Protein AF-A0A6M8HYD9-F1 (afdb_monomer)

Foldseek 3Di:
DDDDDDDDDDDPPDDDPDDDPDDDDDDDDDDDDDDDDDDDDDDDDPDDPPCPPPPDPDDPVVVVVVVVVVVVVVVVVVVVVVVVQVVVQVVQLVVQQVDADDPVLVVVQVVVPVVCVVVVHFKDFSDKHFLVQFQVSCPCLAVVNPPSLVRHHGHSVNVVVCCVPPPVVVVKDKHKHQPDCPPNDRGMITIMIGRDD

Mean predicted aligned error: 14.85 Å

Sequence (197 aa):
MDDQHNLHEKTDNADANKATTHVMGLIGRLFRDIHQSATPAGVLDPEQDGSSPKVDLGNADTLRQLAAGAAERREKKDEANLERRALNDKRRVKKLLETHLANEMWDELMSHVQPAAERGDIEFQLLQFPSDLCTDGGRKIRISEEGWQDTLRGEAAELAARWKRDLEPKGFGLGAWMVDYSNGMPGDIGLFLTWRG

Organism: NCBI:txid1484109

Solvent-accessible surface area (backbone atoms only — not comparable to full-atom values): 12534 Å² total; per-residue (Å²): 134,86,84,90,83,90,87,79,92,78,84,84,87,82,85,86,88,86,85,88,88,84,91,84,81,89,86,88,89,84,86,82,82,86,91,87,85,90,81,78,94,76,81,93,77,93,80,74,84,83,74,71,78,81,79,81,69,80,50,73,66,56,45,50,53,52,49,51,56,50,48,54,53,47,50,56,49,52,52,55,48,49,54,54,46,55,56,49,42,54,52,51,41,53,48,38,58,74,40,74,76,47,68,68,59,50,53,55,55,56,66,49,48,58,64,35,46,76,73,68,44,56,58,44,81,75,48,76,44,47,23,74,43,24,79,64,53,38,52,40,42,76,72,67,40,86,72,38,71,77,31,44,42,38,30,61,30,50,48,52,53,49,40,56,69,75,32,40,86,74,66,37,46,80,46,60,41,77,76,36,72,62,91,88,40,83,37,28,30,34,34,27,44,29,68,72,128

Radius of gyration: 27.53 Å; Cα contacts (8 Å, |Δi|>4): 156; chains: 1; bounding box: 89×74×63 Å

pLDDT: mean 77.15, std 25.25, range [30.53, 98.25]

Secondary structure (DSSP, 8-state):
-----------------S-----------------------------------------HHHHHHHHHHHHHHHHHHHHHHHHHHHHHHHHHHHHHHH----HHHHHHHHHHHHHHHHTT-SEEEEEEEEGGGSTTTTHHHHTT-TTGGGG--THHHHHHHHHHHHTGGGT-EEEEEE---GGGS--EEEEEEE---

Structure (mmCIF, N/CA/C/O backbone):
data_AF-A0A6M8HYD9-F1
#
_entry.id   AF-A0A6M8HYD9-F1
#
loop_
_atom_site.group_PDB
_atom_site.id
_atom_site.type_symbol
_atom_site.label_atom_id
_atom_site.label_alt_id
_atom_site.label_comp_id
_atom_site.label_asym_id
_atom_site.label_entity_id
_atom_site.label_seq_id
_atom_site.pdbx_PDB_ins_code
_atom_site.Cartn_x
_atom_site.Cartn_y
_atom_site.Cartn_z
_atom_site.occupancy
_atom_site.B_iso_or_equiv
_atom_site.auth_seq_id
_atom_site.auth_comp_id
_atom_site.auth_asym_id
_atom_site.auth_atom_id
_atom_site.pdbx_PDB_model_num
ATOM 1 N N . MET A 1 1 ? -64.476 -30.008 -7.268 1.00 36.44 1 MET A N 1
ATOM 2 C CA . MET A 1 1 ? -63.564 -31.037 -7.788 1.00 36.44 1 MET A CA 1
ATOM 3 C C . MET A 1 1 ? -62.239 -30.333 -8.002 1.0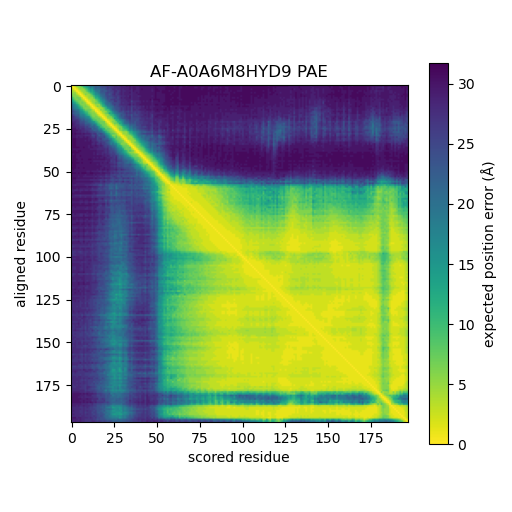0 36.44 1 MET A C 1
ATOM 5 O O . MET A 1 1 ? -62.106 -29.643 -9.004 1.00 36.44 1 MET A O 1
ATOM 9 N N . ASP A 1 2 ? -61.466 -30.264 -6.911 1.00 39.69 2 ASP A N 1
ATOM 10 C CA . ASP A 1 2 ? -60.037 -30.625 -6.781 1.00 39.69 2 ASP A CA 1
ATOM 11 C C . ASP A 1 2 ? -59.124 -30.259 -7.976 1.00 39.69 2 ASP A C 1
ATOM 13 O O . ASP A 1 2 ? -59.449 -30.550 -9.117 1.00 39.69 2 ASP A O 1
ATOM 17 N N . ASP A 1 3 ? -57.994 -29.560 -7.829 1.00 41.12 3 ASP A N 1
ATOM 18 C CA . ASP A 1 3 ? -56.902 -29.807 -6.883 1.00 41.12 3 ASP A CA 1
ATOM 19 C C . ASP A 1 3 ? -56.028 -28.558 -6.622 1.00 41.12 3 ASP A C 1
ATOM 21 O O . ASP A 1 3 ? -55.868 -27.675 -7.468 1.00 41.12 3 ASP A O 1
ATOM 25 N N . GLN A 1 4 ? -55.410 -28.529 -5.439 1.00 42.44 4 GLN A N 1
ATOM 26 C CA . GLN A 1 4 ? -54.287 -27.664 -5.060 1.00 42.44 4 GLN A CA 1
ATOM 27 C C . GLN A 1 4 ? -52.951 -28.230 -5.587 1.00 42.44 4 GLN A C 1
ATOM 29 O O . GLN A 1 4 ? -52.755 -29.434 -5.490 1.00 42.44 4 GLN A O 1
ATOM 34 N N . HIS A 1 5 ? -51.991 -27.388 -6.007 1.00 39.41 5 HIS A N 1
ATOM 35 C CA . HIS A 1 5 ? -50.680 -27.225 -5.334 1.00 39.41 5 HIS A CA 1
ATOM 36 C C . HIS A 1 5 ? -49.676 -26.319 -6.091 1.00 39.41 5 HIS A C 1
ATOM 38 O O . HIS A 1 5 ? -49.407 -26.474 -7.276 1.00 39.41 5 HIS A O 1
ATOM 44 N N . ASN A 1 6 ? -49.111 -25.403 -5.301 1.00 35.97 6 ASN A N 1
ATOM 45 C CA . ASN A 1 6 ? -47.882 -24.595 -5.381 1.00 35.97 6 ASN A CA 1
ATOM 46 C C . ASN A 1 6 ? -46.706 -25.130 -6.240 1.00 35.97 6 ASN A C 1
ATOM 48 O O . ASN A 1 6 ? -46.440 -26.324 -6.161 1.00 35.97 6 ASN A O 1
ATOM 52 N N . LEU A 1 7 ? -45.931 -24.242 -6.901 1.00 34.47 7 LEU A N 1
ATOM 53 C CA . LEU A 1 7 ? -44.444 -24.212 -6.889 1.00 34.47 7 LEU A CA 1
ATOM 54 C C . LEU A 1 7 ? -43.844 -23.059 -7.743 1.00 34.47 7 LEU A C 1
ATOM 56 O O . LEU A 1 7 ? -44.052 -22.987 -8.948 1.00 34.47 7 LEU A O 1
ATOM 60 N N . HIS A 1 8 ? -42.986 -22.269 -7.085 1.00 34.50 8 HIS A N 1
ATOM 61 C CA . HIS A 1 8 ? -41.811 -21.532 -7.589 1.00 34.50 8 HIS A CA 1
ATOM 62 C C . HIS A 1 8 ? -41.962 -20.278 -8.471 1.00 34.50 8 HIS A C 1
ATOM 64 O O . HIS A 1 8 ? -41.889 -20.294 -9.695 1.00 34.50 8 HIS A O 1
ATOM 70 N N . GLU A 1 9 ? -41.974 -19.158 -7.751 1.00 39.53 9 GLU A N 1
ATOM 71 C CA . GLU A 1 9 ? -41.152 -17.963 -7.961 1.00 39.53 9 GLU A CA 1
ATOM 72 C C . GLU A 1 9 ? -39.797 -18.248 -8.654 1.00 39.53 9 GLU A C 1
ATOM 74 O O . GLU A 1 9 ? -38.959 -19.002 -8.152 1.00 39.53 9 GLU A O 1
ATOM 79 N N . LYS A 1 10 ? -39.570 -17.609 -9.806 1.00 36.34 10 LYS A N 1
ATOM 80 C CA . LYS A 1 10 ? -38.234 -17.336 -10.344 1.00 36.34 10 LYS A CA 1
ATOM 81 C C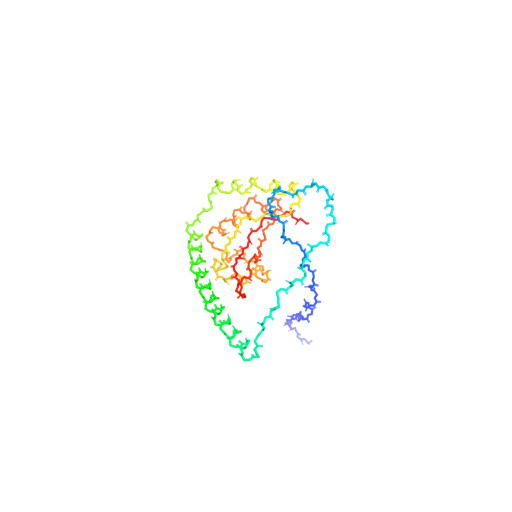 . LYS A 1 10 ? -38.242 -15.964 -11.007 1.00 36.34 10 LYS A C 1
ATOM 83 O O . LYS A 1 10 ? -38.849 -15.750 -12.052 1.00 36.34 10 LYS A O 1
ATOM 88 N N . THR A 1 11 ? -37.603 -15.037 -10.318 1.00 32.03 11 THR A N 1
ATOM 89 C CA . THR A 1 11 ? -37.257 -13.692 -10.748 1.00 32.03 11 THR A CA 1
ATOM 90 C C . THR A 1 11 ? -36.027 -13.769 -11.653 1.00 32.03 11 THR A C 1
ATOM 92 O O . THR A 1 11 ? -34.924 -14.043 -11.187 1.00 32.03 11 THR A O 1
ATOM 95 N N . ASP A 1 12 ? -36.198 -13.523 -12.951 1.00 34.28 12 ASP A N 1
ATOM 96 C CA . ASP A 1 12 ? -35.072 -13.277 -13.857 1.00 34.28 12 ASP A CA 1
ATOM 97 C C . ASP A 1 12 ? -34.695 -11.792 -13.775 1.00 34.28 12 ASP A C 1
ATOM 99 O O . ASP A 1 12 ? -35.268 -10.923 -14.431 1.00 34.28 12 ASP A O 1
ATOM 103 N N . ASN A 1 13 ? -33.735 -11.504 -12.895 1.00 32.09 13 ASN A N 1
ATOM 104 C CA . ASN A 1 13 ? -33.049 -10.223 -12.793 1.00 32.09 13 ASN A CA 1
ATOM 105 C C . ASN A 1 13 ? -31.948 -10.166 -13.861 1.00 32.09 13 ASN A C 1
ATOM 107 O O . ASN A 1 13 ? -30.809 -10.568 -13.623 1.00 32.09 13 ASN A O 1
ATOM 111 N N . ALA A 1 14 ? -32.304 -9.700 -15.051 1.00 34.72 14 ALA A N 1
ATOM 112 C CA . ALA A 1 14 ? -31.379 -9.513 -16.158 1.00 34.72 14 ALA A CA 1
ATOM 113 C C . ALA A 1 14 ? -31.564 -8.121 -16.766 1.00 34.72 14 ALA A C 1
ATOM 115 O O . ALA A 1 14 ? -31.934 -8.035 -17.921 1.00 34.72 14 ALA A O 1
ATOM 116 N N . ASP A 1 15 ? -31.351 -7.045 -15.995 1.00 35.88 15 ASP A N 1
ATOM 117 C CA . ASP A 1 15 ? -31.256 -5.683 -16.561 1.00 35.88 15 ASP A CA 1
ATOM 118 C C . ASP A 1 15 ? -30.690 -4.631 -15.581 1.00 35.88 15 ASP A C 1
ATOM 120 O O . ASP A 1 15 ? -31.246 -3.553 -15.382 1.00 35.88 15 ASP A O 1
ATOM 124 N N . ALA A 1 16 ? -29.543 -4.908 -14.950 1.00 33.50 16 ALA A N 1
ATOM 125 C CA . ALA A 1 16 ? -28.900 -3.934 -14.052 1.00 33.50 16 ALA A CA 1
ATOM 126 C C . ALA A 1 16 ? -27.388 -3.774 -14.264 1.00 33.50 16 ALA A C 1
ATOM 128 O O . ALA A 1 16 ? -26.663 -3.465 -13.325 1.00 33.50 16 ALA A O 1
ATOM 129 N N . ASN A 1 17 ? -26.889 -3.959 -15.491 1.00 34.50 17 ASN A N 1
ATOM 130 C CA . ASN A 1 17 ? -25.467 -3.750 -15.781 1.00 34.50 17 ASN A CA 1
ATOM 131 C C . ASN A 1 17 ? -25.247 -2.810 -16.969 1.00 34.50 17 ASN A C 1
ATOM 133 O O . ASN A 1 17 ? -24.681 -3.174 -17.998 1.00 34.50 17 ASN A O 1
ATOM 137 N N . LYS A 1 18 ? -25.732 -1.571 -16.829 1.00 32.94 18 LYS A N 1
ATOM 138 C CA . LYS A 1 18 ? -25.371 -0.469 -17.724 1.00 32.94 18 LYS A CA 1
ATOM 139 C C . LYS A 1 18 ? -25.603 0.894 -17.073 1.00 32.94 18 LYS A C 1
ATOM 141 O O . LYS A 1 18 ? -26.565 1.569 -17.406 1.00 32.94 18 LYS A O 1
ATOM 146 N N . ALA A 1 19 ? -24.714 1.287 -16.163 1.00 31.83 19 ALA A N 1
ATOM 147 C CA . ALA A 1 19 ? -24.282 2.676 -15.954 1.00 31.83 19 ALA A CA 1
ATOM 148 C C . ALA A 1 19 ? -23.500 2.773 -14.644 1.00 31.83 19 ALA A C 1
ATOM 150 O O . ALA A 1 19 ? -24.103 2.880 -13.588 1.00 31.83 19 ALA A O 1
ATOM 151 N N . THR A 1 20 ? -22.169 2.786 -14.707 1.00 32.03 20 THR A N 1
ATOM 152 C CA . THR A 1 20 ? -21.327 3.628 -13.837 1.00 32.03 20 THR A CA 1
ATOM 153 C C . THR A 1 20 ? -19.964 3.743 -14.518 1.00 32.03 20 THR A C 1
ATOM 155 O O . THR A 1 20 ? -19.044 2.965 -14.298 1.00 32.03 20 THR A O 1
ATOM 158 N N . THR A 1 21 ? -19.860 4.703 -15.434 1.00 31.84 21 THR A N 1
ATOM 159 C CA . THR A 1 21 ? -18.600 5.146 -16.034 1.00 31.84 21 THR A CA 1
ATOM 160 C C . THR A 1 21 ? -18.497 6.641 -15.787 1.00 31.84 21 THR A C 1
ATOM 162 O O . THR A 1 21 ? -19.028 7.408 -16.580 1.00 31.84 21 THR A O 1
ATOM 165 N N . HIS A 1 22 ? -17.868 7.022 -14.673 1.00 32.34 22 HIS A N 1
ATOM 166 C CA . HIS A 1 22 ? -17.108 8.263 -14.434 1.00 32.34 22 HIS A CA 1
ATOM 167 C C . HIS A 1 22 ? -17.121 8.582 -12.940 1.00 32.34 22 HIS A C 1
ATOM 169 O O . HIS A 1 22 ? -18.057 9.221 -12.487 1.00 32.34 22 HIS A O 1
ATOM 175 N N . VAL A 1 23 ? -16.061 8.211 -12.215 1.00 31.81 23 VAL A N 1
ATOM 176 C CA . VAL A 1 23 ? -15.309 9.163 -11.377 1.00 31.81 23 VAL A CA 1
ATOM 177 C C . VAL A 1 23 ? -13.874 8.631 -11.258 1.00 31.81 23 VAL A C 1
ATOM 179 O O . VAL A 1 23 ? -13.563 7.811 -10.405 1.00 31.81 23 VAL A O 1
ATOM 182 N N . MET A 1 24 ? -12.989 9.050 -12.159 1.00 36.53 24 MET A N 1
ATOM 183 C CA . MET A 1 24 ? -11.544 8.866 -12.004 1.00 36.53 24 MET A CA 1
ATOM 184 C C . MET A 1 24 ? -10.926 10.230 -12.292 1.00 36.53 24 MET A C 1
ATOM 186 O O . MET A 1 24 ? -10.841 10.657 -13.441 1.00 36.53 24 MET A O 1
ATOM 190 N N . GLY A 1 25 ? -10.610 10.975 -11.237 1.00 32.97 25 GLY A N 1
ATOM 191 C CA . GLY A 1 25 ? -10.128 12.341 -11.368 1.00 32.97 25 GLY A CA 1
ATOM 192 C C . GLY A 1 25 ? -9.642 12.891 -10.038 1.00 32.97 25 GLY A C 1
ATOM 193 O O . GLY A 1 25 ? -10.451 13.147 -9.156 1.00 32.97 25 GLY A O 1
ATOM 194 N N . LEU A 1 26 ? -8.326 13.110 -9.980 1.00 40.22 26 LEU A N 1
ATOM 195 C CA . LEU A 1 26 ? -7.533 13.702 -8.898 1.00 40.22 26 LEU A CA 1
ATOM 196 C C . LEU A 1 26 ? -7.418 12.864 -7.623 1.00 40.22 26 LEU A C 1
ATOM 198 O O . LEU A 1 26 ? -8.303 12.926 -6.789 1.00 40.22 26 LEU A O 1
ATOM 202 N N . ILE A 1 27 ? -6.257 12.233 -7.427 1.00 41.12 27 ILE A N 1
ATOM 203 C CA . ILE A 1 27 ? -5.394 12.427 -6.248 1.00 41.12 27 ILE A CA 1
ATOM 204 C C . ILE A 1 27 ? -3.976 12.005 -6.650 1.00 41.12 27 ILE A C 1
ATOM 206 O O . ILE A 1 27 ? -3.772 10.971 -7.279 1.00 41.12 27 ILE A O 1
ATOM 210 N N . GLY A 1 28 ? -2.994 12.844 -6.324 1.00 30.53 28 GLY A N 1
ATOM 211 C CA . GLY A 1 28 ? -1.580 12.531 -6.507 1.00 30.53 28 GLY A CA 1
ATOM 212 C C . GLY A 1 28 ? -0.762 13.753 -6.894 1.00 30.53 28 GLY A C 1
ATOM 213 O O . GLY A 1 28 ? -0.338 13.866 -8.043 1.00 30.53 28 GLY A O 1
ATOM 214 N N . ARG A 1 29 ? -0.551 14.682 -5.952 1.00 35.47 29 ARG A N 1
ATOM 215 C CA . ARG A 1 29 ? 0.588 15.616 -5.992 1.00 35.47 29 ARG A CA 1
ATOM 216 C C . ARG A 1 29 ? 0.784 16.343 -4.656 1.00 35.47 29 ARG A C 1
ATOM 218 O O . ARG A 1 29 ? 0.214 17.399 -4.434 1.00 35.47 29 ARG A O 1
ATOM 225 N N . LEU A 1 30 ? 1.657 15.788 -3.823 1.00 36.69 30 LEU A N 1
ATOM 226 C CA . LEU A 1 30 ? 2.377 16.415 -2.705 1.00 36.69 30 LEU A CA 1
ATOM 227 C C . LEU A 1 30 ? 3.685 15.596 -2.620 1.00 36.69 30 LEU A C 1
ATOM 229 O O . LEU A 1 30 ? 3.610 14.377 -2.666 1.00 36.69 30 LEU A O 1
ATOM 233 N N . PHE A 1 31 ? 4.924 16.081 -2.610 1.00 34.50 31 PHE A N 1
ATOM 234 C CA . PHE A 1 31 ? 5.563 17.370 -2.360 1.00 34.50 31 PHE A CA 1
ATOM 235 C C . PHE A 1 31 ? 6.973 17.273 -3.005 1.00 34.50 31 PHE A C 1
ATOM 237 O O . PHE A 1 31 ? 7.548 16.182 -3.044 1.00 34.50 31 PHE A O 1
ATOM 244 N N . ARG A 1 32 ? 7.569 18.374 -3.485 1.00 32.75 32 ARG A N 1
ATOM 245 C CA . ARG A 1 32 ? 9.034 18.478 -3.635 1.00 32.75 32 ARG A CA 1
ATOM 246 C C . ARG A 1 32 ? 9.491 19.911 -3.353 1.00 32.75 32 ARG A C 1
ATOM 248 O O . ARG A 1 32 ? 9.015 20.851 -3.979 1.00 32.75 32 ARG A O 1
ATOM 255 N N . ASP A 1 33 ? 10.378 19.979 -2.375 1.00 32.44 33 ASP A N 1
ATOM 256 C CA . ASP A 1 33 ? 11.220 21.041 -1.822 1.00 32.44 33 ASP A CA 1
ATOM 257 C C . ASP A 1 33 ? 11.478 22.349 -2.604 1.00 32.44 33 ASP A C 1
ATOM 259 O O . ASP A 1 33 ? 11.903 22.354 -3.755 1.00 32.44 33 ASP A O 1
ATOM 263 N N . ILE A 1 34 ? 11.262 23.457 -1.879 1.00 36.34 34 ILE A N 1
ATOM 264 C CA . ILE A 1 34 ? 12.235 24.482 -1.431 1.00 36.34 34 ILE A CA 1
ATOM 265 C C . ILE A 1 34 ? 13.219 25.114 -2.459 1.00 36.34 34 ILE A C 1
ATOM 267 O O . ILE A 1 34 ? 14.130 24.478 -2.973 1.00 36.34 34 ILE A O 1
ATOM 271 N N . HIS A 1 35 ? 13.095 26.452 -2.557 1.00 34.09 35 HIS A N 1
ATOM 272 C CA . HIS A 1 35 ? 14.041 27.513 -2.978 1.00 34.09 35 HIS A CA 1
ATOM 273 C C . HIS A 1 35 ? 14.618 27.561 -4.410 1.00 34.09 35 HIS A C 1
ATOM 275 O O . HIS A 1 35 ? 15.679 27.015 -4.676 1.00 34.09 35 HIS A O 1
ATOM 281 N N . GLN A 1 36 ? 14.018 28.422 -5.249 1.00 31.00 36 GLN A N 1
ATOM 282 C CA . GLN A 1 36 ? 14.634 29.346 -6.238 1.00 31.00 36 GLN A CA 1
ATOM 283 C C . GLN A 1 36 ? 13.489 29.947 -7.074 1.00 31.00 36 GLN A C 1
ATOM 285 O O . GLN A 1 36 ? 12.538 29.245 -7.379 1.00 31.00 36 GLN A O 1
ATOM 290 N N . SER A 1 37 ? 13.417 31.195 -7.520 1.00 32.34 37 SER A N 1
ATOM 291 C CA . SER A 1 37 ? 14.190 32.431 -7.412 1.00 32.34 37 SER A CA 1
ATOM 292 C C . SER A 1 37 ? 13.284 33.496 -8.043 1.00 32.34 37 SER A C 1
ATOM 294 O O . SER A 1 37 ? 12.697 33.229 -9.091 1.00 32.34 37 SER A O 1
ATOM 296 N N . ALA A 1 38 ? 13.180 34.690 -7.470 1.00 35.41 38 ALA A N 1
ATOM 297 C CA . ALA A 1 38 ? 12.552 35.813 -8.158 1.00 35.41 38 ALA A CA 1
ATOM 298 C C . ALA A 1 38 ? 13.464 37.036 -8.052 1.00 35.41 38 ALA A C 1
ATOM 300 O O . ALA A 1 38 ? 13.466 37.740 -7.045 1.00 35.41 38 ALA A O 1
ATOM 301 N N . THR A 1 39 ? 14.222 37.280 -9.118 1.00 35.94 39 THR A N 1
ATOM 302 C CA . THR A 1 39 ? 14.720 38.609 -9.480 1.00 35.94 39 THR A CA 1
ATOM 303 C C . THR A 1 39 ? 14.504 38.831 -10.980 1.00 35.94 39 THR A C 1
ATOM 305 O O . THR A 1 39 ? 14.453 37.862 -11.741 1.00 35.94 39 THR A O 1
ATOM 308 N N . PRO A 1 40 ? 14.277 40.089 -11.397 1.00 44.31 40 PRO A N 1
ATOM 309 C CA . PRO A 1 40 ? 13.587 40.411 -12.637 1.00 44.31 40 PRO A CA 1
ATOM 310 C C . PRO A 1 40 ? 14.529 40.622 -13.828 1.00 44.31 40 PRO A C 1
ATOM 312 O O . PRO A 1 40 ? 15.702 40.939 -13.666 1.00 44.31 40 PRO A O 1
ATOM 315 N N . ALA A 1 41 ? 13.933 40.480 -15.016 1.00 47.81 41 ALA A N 1
ATOM 316 C CA . ALA A 1 41 ? 14.257 41.121 -16.292 1.00 47.81 41 ALA A CA 1
ATOM 317 C C . ALA A 1 41 ? 15.654 41.764 -16.421 1.00 47.81 41 ALA A C 1
ATOM 319 O O . ALA A 1 41 ? 15.859 42.923 -16.062 1.00 47.81 41 ALA A O 1
ATOM 320 N N . GLY A 1 42 ? 16.574 41.028 -17.047 1.00 35.53 42 GLY A N 1
ATOM 321 C CA . GLY A 1 42 ? 17.829 41.541 -17.583 1.00 35.53 42 GLY A CA 1
ATOM 322 C C . GLY A 1 42 ? 17.952 41.190 -19.065 1.00 35.53 42 GLY A C 1
ATOM 323 O O . GLY A 1 42 ? 18.107 40.025 -19.398 1.00 35.53 42 GLY A O 1
ATOM 324 N N . VAL A 1 43 ? 17.821 42.223 -19.902 1.00 40.84 43 VAL A N 1
ATOM 325 C CA . VAL A 1 43 ? 18.542 42.487 -21.163 1.00 40.84 43 VAL A CA 1
ATOM 326 C C . VAL A 1 43 ? 18.616 41.363 -22.214 1.00 40.84 43 VAL A C 1
ATOM 328 O O . VAL A 1 43 ? 19.296 40.356 -22.064 1.00 40.84 43 VAL A O 1
ATOM 331 N N . LEU A 1 44 ? 17.949 41.618 -23.344 1.00 40.31 44 LEU A N 1
ATOM 332 C CA . LEU A 1 44 ? 18.148 40.934 -24.620 1.00 40.31 44 LEU A CA 1
ATOM 333 C C . LEU A 1 44 ? 19.492 41.370 -25.228 1.00 40.31 44 LEU A C 1
ATOM 335 O O . LEU A 1 44 ? 19.574 42.473 -25.764 1.00 40.31 44 LEU A O 1
ATOM 339 N N . ASP A 1 45 ? 20.498 40.498 -25.198 1.00 40.97 45 ASP A N 1
ATOM 340 C CA . ASP A 1 45 ? 21.660 40.572 -26.094 1.00 40.97 45 ASP A CA 1
ATOM 341 C C . ASP A 1 45 ? 21.443 39.596 -27.269 1.00 40.97 45 ASP A C 1
ATOM 343 O O . ASP A 1 45 ? 21.319 38.388 -27.038 1.00 40.97 45 ASP A O 1
ATOM 347 N N . PRO A 1 46 ? 21.367 40.060 -28.533 1.00 49.88 46 PRO A N 1
ATOM 348 C CA . PRO A 1 46 ? 21.181 39.193 -29.685 1.00 49.88 46 PRO A CA 1
ATOM 349 C C . PRO A 1 46 ? 22.523 38.915 -30.371 1.00 49.88 46 PRO A C 1
ATOM 351 O O . PRO A 1 46 ? 22.769 39.411 -31.460 1.00 49.88 46 PRO A O 1
ATOM 354 N N . GLU A 1 47 ? 23.374 38.089 -29.768 1.00 46.72 47 GLU A N 1
ATOM 355 C CA . GLU A 1 47 ? 24.426 37.371 -30.504 1.00 46.72 47 GLU A CA 1
ATOM 356 C C . GLU A 1 47 ? 24.579 35.962 -29.922 1.00 46.72 47 GLU A C 1
ATOM 358 O O . GLU A 1 47 ? 25.455 35.663 -29.116 1.00 46.72 47 GLU A O 1
ATOM 363 N N . GLN A 1 48 ? 23.671 35.074 -30.325 1.00 45.91 48 GLN A N 1
ATOM 364 C CA . GLN A 1 48 ? 23.902 33.634 -30.278 1.00 45.91 48 GLN A CA 1
ATOM 365 C C . GLN A 1 48 ? 24.116 33.194 -31.723 1.00 45.91 48 GLN A C 1
ATOM 367 O O . GLN A 1 48 ? 23.168 33.111 -32.506 1.00 45.91 48 GLN A O 1
ATOM 372 N N . ASP A 1 49 ? 25.386 32.992 -32.067 1.00 43.38 49 ASP A N 1
ATOM 373 C CA . ASP A 1 49 ? 25.842 32.332 -33.285 1.00 43.38 49 ASP A CA 1
ATOM 374 C C . ASP A 1 49 ? 25.020 31.052 -33.516 1.00 43.38 49 ASP A C 1
ATOM 376 O O . ASP A 1 49 ? 25.060 30.091 -32.745 1.00 43.38 49 ASP A O 1
ATOM 380 N N . GLY A 1 50 ? 24.191 31.095 -34.558 1.00 50.22 50 GLY A N 1
ATOM 381 C CA . GLY A 1 50 ? 23.163 30.116 -34.884 1.00 50.22 50 GLY A CA 1
ATOM 382 C C . GLY A 1 50 ? 23.699 28.835 -35.516 1.00 50.22 50 GLY A C 1
ATOM 383 O O . GLY A 1 50 ? 23.106 28.339 -36.475 1.00 50.22 50 GLY A O 1
ATOM 384 N N . SER A 1 51 ? 24.776 28.255 -34.992 1.00 52.47 51 SER A N 1
ATOM 385 C CA . SER A 1 51 ? 25.173 26.900 -35.374 1.00 52.47 51 SER A CA 1
ATOM 386 C C . SER A 1 51 ? 24.423 25.889 -34.509 1.00 52.47 51 SER A C 1
ATOM 388 O O . SER A 1 51 ? 24.954 25.307 -33.563 1.00 52.47 51 SER A O 1
ATOM 390 N N . SER A 1 52 ? 23.143 25.673 -34.832 1.00 55.22 52 SER A N 1
ATOM 391 C CA . SER A 1 52 ? 22.486 24.429 -34.423 1.00 55.22 52 SER A CA 1
ATOM 392 C C . SER A 1 52 ? 23.343 23.275 -34.954 1.00 55.22 52 SER A C 1
ATOM 394 O O . SER A 1 52 ? 23.612 23.257 -36.161 1.00 55.22 52 SER A O 1
ATOM 396 N N . PRO A 1 53 ? 23.805 22.329 -34.115 1.00 57.69 53 PRO A N 1
ATOM 397 C CA . PRO A 1 53 ? 24.623 21.232 -34.603 1.00 57.69 53 PRO A CA 1
ATOM 398 C C . PRO A 1 53 ? 23.827 20.485 -35.675 1.00 57.69 53 PRO A C 1
ATOM 400 O O . PRO A 1 53 ? 22.734 19.981 -35.410 1.00 57.69 53 PRO A O 1
ATOM 403 N N . LYS A 1 54 ? 24.351 20.448 -36.908 1.00 59.38 54 LYS A N 1
ATOM 404 C CA . LYS A 1 54 ? 23.786 19.616 -37.975 1.00 59.38 54 LYS A CA 1
ATOM 405 C C . LYS A 1 54 ? 23.828 18.170 -37.491 1.00 59.38 54 LYS A C 1
ATOM 407 O O . LYS A 1 54 ? 24.901 17.584 -37.390 1.00 59.38 54 LYS A O 1
ATOM 412 N N . VAL A 1 55 ? 22.662 17.614 -37.172 1.00 73.31 55 VAL A N 1
ATOM 413 C CA . VAL A 1 55 ? 22.526 16.197 -36.836 1.00 73.31 55 VAL A CA 1
ATOM 414 C C . VAL A 1 55 ? 22.732 15.408 -38.124 1.00 73.31 55 VAL A C 1
ATOM 416 O O . VAL A 1 55 ? 21.876 15.422 -39.008 1.00 73.31 55 VAL A O 1
ATOM 419 N N . ASP A 1 56 ? 23.883 14.757 -38.248 1.00 76.62 56 ASP A N 1
ATOM 420 C CA . ASP A 1 56 ? 24.118 13.783 -39.307 1.00 76.62 56 ASP A CA 1
ATOM 421 C C . ASP A 1 56 ? 23.410 12.472 -38.940 1.00 76.62 56 ASP A C 1
ATOM 423 O O . ASP A 1 56 ? 23.769 11.792 -37.979 1.00 76.62 56 ASP A O 1
ATOM 427 N N . LEU A 1 57 ? 22.345 12.163 -39.679 1.00 72.75 57 LEU A N 1
ATOM 428 C CA . LEU A 1 57 ? 21.483 11.002 -39.457 1.00 72.75 57 LEU A CA 1
ATOM 429 C C . LEU A 1 57 ? 22.024 9.722 -40.120 1.00 72.75 57 LEU A C 1
ATOM 431 O O . LEU A 1 57 ? 21.467 8.646 -39.898 1.00 72.75 57 LEU A O 1
ATOM 435 N N . GLY A 1 58 ? 23.079 9.808 -40.938 1.00 83.56 58 GLY A N 1
ATOM 436 C CA . GLY A 1 58 ? 23.499 8.699 -41.794 1.00 83.56 58 GLY A CA 1
ATOM 437 C C . GLY A 1 58 ? 22.406 8.295 -42.797 1.00 83.56 58 GLY A C 1
ATOM 438 O O . GLY A 1 58 ? 21.634 9.132 -43.267 1.00 83.56 58 GLY A O 1
ATOM 439 N N . ASN A 1 59 ? 22.330 7.005 -43.146 1.00 90.50 59 ASN A N 1
ATOM 440 C CA . ASN A 1 59 ? 21.283 6.468 -44.025 1.00 90.50 59 ASN A CA 1
ATOM 441 C C . ASN A 1 59 ? 20.243 5.633 -43.250 1.00 90.50 59 ASN A C 1
ATOM 443 O O . ASN A 1 59 ? 20.405 5.326 -42.068 1.00 90.50 59 ASN A O 1
ATOM 447 N N . ALA A 1 60 ? 19.160 5.243 -43.928 1.00 90.06 60 ALA A N 1
ATOM 448 C CA . ALA A 1 60 ? 18.080 4.472 -43.310 1.00 90.06 60 ALA A CA 1
ATOM 449 C C . ALA A 1 60 ? 18.553 3.134 -42.712 1.00 90.06 60 ALA A C 1
ATOM 451 O O . ALA A 1 60 ? 18.032 2.719 -41.680 1.00 90.06 60 ALA A O 1
ATOM 452 N N . ASP A 1 61 ? 19.545 2.473 -43.312 1.00 91.00 61 ASP A N 1
ATOM 453 C CA . ASP A 1 61 ? 20.097 1.224 -42.781 1.00 91.00 61 ASP A CA 1
ATOM 454 C C . ASP A 1 61 ? 20.915 1.462 -41.510 1.00 91.00 61 ASP A C 1
ATOM 456 O O . ASP A 1 61 ? 20.774 0.710 -40.546 1.00 91.00 61 ASP A O 1
ATOM 460 N N . THR A 1 62 ? 21.681 2.555 -41.449 1.00 90.06 62 THR A N 1
ATOM 461 C CA . THR A 1 62 ? 22.364 3.003 -40.229 1.00 90.06 62 THR A CA 1
ATOM 462 C C . THR A 1 62 ? 21.361 3.249 -39.103 1.00 90.06 62 THR A C 1
ATOM 464 O O . THR A 1 62 ? 21.535 2.738 -37.997 1.00 90.06 62 THR A O 1
ATOM 467 N N . LEU A 1 63 ? 20.265 3.962 -39.378 1.00 92.06 63 LEU A N 1
ATOM 468 C CA . LEU A 1 63 ? 19.222 4.213 -38.381 1.00 92.06 63 LEU A CA 1
ATOM 469 C C . LEU A 1 63 ? 18.499 2.927 -37.946 1.00 92.06 63 LEU A C 1
ATOM 471 O O . LEU A 1 63 ? 18.226 2.765 -36.758 1.00 92.06 63 LEU A O 1
ATOM 475 N N . ARG A 1 64 ? 18.232 1.983 -38.863 1.00 93.06 64 ARG A N 1
ATOM 476 C CA . ARG A 1 64 ? 17.650 0.667 -38.525 1.00 93.06 64 ARG A CA 1
ATOM 477 C C . ARG A 1 64 ? 18.571 -0.145 -37.619 1.00 93.06 64 ARG A C 1
ATOM 479 O O . ARG A 1 64 ? 18.096 -0.715 -36.642 1.00 93.06 64 ARG A O 1
ATOM 486 N N . GLN A 1 65 ? 19.872 -0.172 -37.904 1.00 91.19 65 GLN A N 1
ATOM 487 C CA . GLN A 1 65 ? 20.859 -0.865 -37.072 1.00 91.19 65 GLN A CA 1
ATOM 488 C C . GLN A 1 65 ? 20.969 -0.230 -35.679 1.00 91.19 65 GLN A C 1
ATOM 490 O O . GLN A 1 65 ? 20.991 -0.941 -34.673 1.00 91.19 65 GLN A O 1
ATOM 495 N N . LEU A 1 66 ? 20.965 1.106 -35.599 1.00 90.75 66 LEU A N 1
ATOM 496 C CA . LEU A 1 66 ? 20.945 1.830 -34.326 1.00 90.75 66 LEU A CA 1
ATOM 497 C C . LEU A 1 66 ? 19.673 1.537 -33.521 1.00 90.75 66 LEU A C 1
ATOM 499 O O . LEU A 1 66 ? 19.762 1.288 -32.316 1.00 90.75 66 LEU A O 1
ATOM 503 N N . ALA A 1 67 ? 18.510 1.533 -34.177 1.00 91.75 67 ALA A N 1
ATOM 504 C CA . ALA A 1 67 ? 17.227 1.222 -33.557 1.00 91.75 67 ALA A CA 1
ATOM 505 C C . ALA A 1 67 ? 17.165 -0.230 -33.060 1.00 91.75 67 ALA A C 1
ATOM 507 O O . ALA A 1 67 ? 16.750 -0.451 -31.926 1.00 91.75 67 ALA A O 1
ATOM 508 N N . ALA A 1 68 ? 17.637 -1.199 -33.851 1.00 91.44 68 ALA A N 1
ATOM 509 C CA . ALA A 1 68 ? 17.723 -2.602 -33.445 1.00 91.44 68 ALA A CA 1
ATOM 510 C C . ALA A 1 68 ? 18.630 -2.773 -32.217 1.00 91.44 68 ALA A C 1
ATOM 512 O O . ALA A 1 68 ? 18.206 -3.321 -31.203 1.00 91.44 68 ALA A O 1
ATOM 513 N N . GLY A 1 69 ? 19.831 -2.184 -32.238 1.00 92.00 69 GLY A N 1
ATOM 514 C CA . GLY A 1 69 ? 20.725 -2.216 -31.080 1.00 92.00 69 GLY A CA 1
ATOM 515 C C . GLY A 1 69 ? 20.142 -1.507 -29.849 1.00 92.00 69 GLY A C 1
ATOM 516 O O . GLY A 1 69 ? 20.389 -1.924 -28.717 1.00 92.00 69 GLY A O 1
ATOM 517 N N . ALA A 1 70 ? 19.368 -0.433 -30.032 1.00 91.31 70 ALA A N 1
ATOM 518 C CA . ALA A 1 70 ? 18.668 0.238 -28.936 1.00 91.31 70 ALA A CA 1
ATOM 519 C C . ALA A 1 70 ? 17.522 -0.612 -28.370 1.00 91.31 70 ALA A C 1
ATOM 521 O O . ALA A 1 70 ? 17.362 -0.653 -27.150 1.00 91.31 70 ALA A O 1
ATOM 522 N N . ALA A 1 71 ? 16.770 -1.305 -29.229 1.00 90.62 71 ALA A N 1
ATOM 523 C CA . ALA A 1 71 ? 15.710 -2.222 -28.832 1.00 90.62 71 ALA A CA 1
ATOM 524 C C . ALA A 1 71 ? 16.268 -3.394 -28.011 1.00 90.62 71 ALA A C 1
ATOM 526 O O . ALA A 1 71 ? 15.793 -3.620 -26.904 1.00 90.62 71 ALA A O 1
ATOM 527 N N . GLU A 1 72 ? 17.345 -4.041 -28.466 1.00 91.62 72 GLU A N 1
ATOM 528 C CA . GLU A 1 72 ? 18.004 -5.127 -27.723 1.00 91.62 72 GLU A CA 1
ATOM 529 C C . GLU A 1 72 ? 18.538 -4.671 -26.356 1.00 91.62 72 GLU A C 1
ATOM 531 O O . GLU A 1 72 ? 18.402 -5.367 -25.349 1.00 91.62 72 GLU A O 1
ATOM 536 N N . ARG A 1 73 ? 19.156 -3.481 -26.284 1.00 91.38 73 ARG A N 1
ATOM 537 C CA . ARG A 1 73 ? 19.620 -2.915 -25.003 1.00 91.38 73 ARG A CA 1
ATOM 538 C C . ARG A 1 73 ? 18.460 -2.611 -24.066 1.00 91.38 73 ARG A C 1
ATOM 540 O O . ARG A 1 73 ? 18.601 -2.782 -22.856 1.00 91.38 73 ARG A O 1
ATOM 547 N N . ARG A 1 74 ? 17.344 -2.125 -24.612 1.00 87.50 74 ARG A N 1
ATOM 548 C CA . ARG A 1 74 ? 16.133 -1.851 -23.844 1.00 87.50 74 ARG A CA 1
ATOM 549 C C . ARG A 1 74 ? 15.533 -3.146 -23.309 1.00 87.50 74 ARG A C 1
ATOM 551 O O . ARG A 1 74 ? 15.295 -3.208 -22.115 1.00 87.50 74 ARG A O 1
ATOM 558 N N . GLU A 1 75 ? 15.393 -4.172 -24.138 1.00 87.69 75 GLU A N 1
ATOM 559 C CA . GLU A 1 75 ? 14.873 -5.483 -23.737 1.00 87.69 75 GLU A CA 1
ATOM 560 C C . GLU A 1 75 ? 15.709 -6.105 -22.613 1.00 87.69 75 GLU A C 1
ATOM 562 O O . GLU A 1 75 ? 15.173 -6.422 -21.554 1.00 87.69 75 GLU A O 1
ATOM 567 N N . LYS A 1 76 ? 17.039 -6.148 -22.766 1.00 89.38 76 LYS A N 1
ATOM 568 C CA . LYS A 1 76 ? 17.947 -6.635 -21.711 1.00 89.38 76 LYS A CA 1
ATOM 569 C C . LYS A 1 76 ? 17.827 -5.833 -20.415 1.00 89.38 76 LYS A C 1
ATOM 571 O O . LYS A 1 76 ? 17.901 -6.385 -19.320 1.00 89.38 76 LYS A O 1
ATOM 576 N N . LYS A 1 77 ? 17.669 -4.511 -20.523 1.00 88.38 77 LYS A N 1
ATOM 577 C CA . LYS A 1 77 ? 17.475 -3.637 -19.361 1.00 88.38 77 LYS A CA 1
ATOM 578 C C . LYS A 1 77 ? 16.115 -3.878 -18.704 1.00 88.38 77 LYS A C 1
ATOM 580 O O . LYS A 1 77 ? 16.035 -3.848 -17.478 1.00 88.38 77 LYS A O 1
ATOM 585 N N . ASP A 1 78 ? 15.070 -4.094 -19.491 1.00 86.81 78 ASP A N 1
ATOM 586 C CA . ASP A 1 78 ? 13.711 -4.337 -19.014 1.00 86.81 78 ASP A CA 1
ATOM 587 C C . ASP A 1 78 ? 13.624 -5.698 -18.305 1.00 86.81 78 ASP A C 1
ATOM 589 O O . ASP A 1 78 ? 13.091 -5.763 -17.197 1.00 86.81 78 ASP A O 1
ATOM 593 N N . GLU A 1 79 ? 14.259 -6.739 -18.850 1.00 87.12 79 GLU A N 1
ATOM 594 C CA . GLU A 1 79 ? 14.395 -8.057 -18.214 1.00 87.12 79 GLU A CA 1
ATOM 595 C C . GLU A 1 79 ? 15.160 -7.974 -16.882 1.00 87.12 79 GLU A C 1
ATOM 597 O O . GLU A 1 79 ? 14.651 -8.394 -15.840 1.00 87.12 79 GLU A O 1
ATOM 602 N N . ALA A 1 80 ? 16.332 -7.328 -16.871 1.00 88.81 80 ALA A N 1
ATOM 603 C CA . ALA A 1 80 ? 17.112 -7.138 -15.646 1.00 88.81 80 ALA A CA 1
ATOM 604 C C . ALA A 1 80 ? 16.355 -6.311 -14.585 1.00 88.81 80 ALA A C 1
ATOM 606 O O . ALA A 1 80 ? 16.476 -6.546 -13.378 1.00 88.81 80 ALA A O 1
ATOM 607 N N . ASN A 1 81 ? 15.559 -5.327 -15.012 1.00 86.31 81 ASN A N 1
ATOM 608 C CA . ASN A 1 81 ? 14.715 -4.550 -14.108 1.00 86.31 81 ASN A CA 1
ATOM 609 C C . ASN A 1 81 ? 13.574 -5.387 -13.527 1.00 86.31 81 ASN A C 1
ATOM 611 O O . ASN A 1 81 ? 13.299 -5.256 -12.332 1.00 86.31 81 ASN A O 1
ATOM 615 N N . LEU A 1 82 ? 12.939 -6.233 -14.341 1.00 85.81 82 LEU A N 1
ATOM 616 C CA . LEU A 1 82 ? 11.872 -7.129 -13.908 1.00 85.81 82 LEU A CA 1
ATOM 617 C C . LEU A 1 82 ? 12.382 -8.124 -12.862 1.00 85.81 82 LEU A C 1
ATOM 619 O O . LEU A 1 82 ? 11.785 -8.244 -11.794 1.00 85.81 82 LEU A O 1
ATOM 623 N N . GLU A 1 83 ? 13.520 -8.770 -13.119 1.00 88.56 83 GLU A N 1
ATOM 624 C CA . GLU A 1 83 ? 14.130 -9.711 -12.175 1.00 88.56 83 GLU A CA 1
ATOM 625 C C . GLU A 1 83 ? 14.484 -9.025 -10.848 1.00 88.56 83 GLU A C 1
ATOM 627 O O . GLU A 1 83 ? 14.132 -9.499 -9.760 1.00 88.56 83 GLU A O 1
ATOM 632 N N . ARG A 1 84 ? 15.119 -7.848 -10.924 1.00 88.94 84 ARG A N 1
ATOM 633 C CA . ARG A 1 84 ? 15.469 -7.057 -9.739 1.00 88.94 84 ARG A CA 1
ATOM 634 C C . ARG A 1 84 ? 14.235 -6.654 -8.934 1.00 88.94 84 ARG A C 1
ATOM 636 O O . ARG A 1 84 ? 14.291 -6.681 -7.700 1.00 88.94 84 ARG A O 1
ATOM 643 N N . ARG A 1 85 ? 13.141 -6.274 -9.603 1.00 85.94 85 ARG A N 1
ATOM 644 C CA . ARG A 1 85 ? 11.878 -5.913 -8.945 1.00 85.94 85 ARG A CA 1
ATOM 645 C C . ARG A 1 85 ? 11.248 -7.132 -8.283 1.00 85.94 85 ARG A C 1
ATOM 647 O O . ARG A 1 85 ? 10.999 -7.072 -7.087 1.00 85.94 85 ARG A O 1
ATOM 654 N N . ALA A 1 86 ? 11.143 -8.259 -8.985 1.00 88.12 86 ALA A N 1
ATOM 655 C CA . ALA A 1 86 ? 10.608 -9.500 -8.426 1.00 88.12 86 ALA A CA 1
ATOM 656 C C . ALA A 1 86 ? 11.369 -9.950 -7.165 1.00 88.12 86 ALA A C 1
ATOM 658 O O . ALA A 1 86 ? 10.769 -10.363 -6.172 1.00 88.12 86 ALA A O 1
ATOM 659 N N . LEU A 1 87 ? 12.701 -9.830 -7.157 1.00 92.06 87 LEU A N 1
ATOM 660 C CA . LEU A 1 87 ? 13.504 -10.131 -5.969 1.00 92.06 87 LEU A CA 1
ATOM 661 C C . LEU A 1 87 ? 13.285 -9.117 -4.833 1.00 92.06 87 LEU A C 1
ATOM 663 O O . LEU A 1 87 ? 13.335 -9.475 -3.654 1.00 92.06 87 LEU A O 1
ATOM 667 N N . ASN A 1 88 ? 13.089 -7.837 -5.153 1.00 92.12 88 ASN A N 1
ATOM 668 C CA . ASN A 1 88 ? 12.757 -6.822 -4.156 1.00 92.12 88 ASN A CA 1
ATOM 669 C C . ASN A 1 88 ? 11.374 -7.071 -3.539 1.00 92.12 88 ASN A C 1
ATOM 671 O O . ASN A 1 88 ? 11.265 -7.091 -2.314 1.00 92.12 88 ASN A O 1
ATOM 675 N N . ASP A 1 89 ? 10.370 -7.358 -4.361 1.00 91.44 89 ASP A N 1
ATOM 676 C CA . ASP A 1 89 ? 9.000 -7.594 -3.916 1.00 91.44 89 ASP A CA 1
ATOM 677 C C . ASP A 1 89 ? 8.915 -8.849 -3.047 1.00 91.44 89 ASP A C 1
ATOM 679 O O . ASP A 1 89 ? 8.384 -8.780 -1.942 1.00 91.44 89 ASP A O 1
ATOM 683 N N . LYS A 1 90 ? 9.575 -9.951 -3.433 1.00 93.38 90 LYS A N 1
ATOM 684 C CA . LYS A 1 90 ? 9.687 -11.150 -2.579 1.00 93.38 90 LYS A CA 1
ATOM 685 C C . LYS A 1 90 ? 10.273 -10.840 -1.200 1.00 93.38 90 LYS A C 1
ATOM 687 O O . LYS A 1 90 ? 9.781 -11.345 -0.191 1.00 93.38 90 LYS A O 1
ATOM 692 N N . ARG A 1 91 ? 11.315 -10.002 -1.133 1.00 95.44 91 ARG A N 1
ATOM 693 C CA . ARG A 1 91 ? 11.919 -9.584 0.146 1.00 95.44 91 ARG A CA 1
ATOM 694 C C . ARG A 1 91 ? 10.967 -8.722 0.972 1.00 95.44 91 ARG A C 1
ATOM 696 O O . ARG A 1 91 ? 10.876 -8.927 2.179 1.00 95.44 91 ARG A O 1
ATOM 703 N N . ARG A 1 92 ? 10.261 -7.784 0.335 1.00 94.94 92 ARG A N 1
ATOM 704 C CA . ARG A 1 92 ? 9.264 -6.924 0.990 1.00 94.94 92 ARG A CA 1
ATOM 705 C C . ARG A 1 92 ? 8.097 -7.743 1.532 1.00 94.94 92 ARG A C 1
ATOM 707 O O . ARG A 1 92 ? 7.778 -7.597 2.703 1.00 94.94 92 ARG A O 1
ATOM 714 N N . VAL A 1 93 ? 7.530 -8.647 0.729 1.00 96.38 93 VAL A N 1
ATOM 715 C CA . VAL A 1 93 ? 6.452 -9.555 1.153 1.00 96.38 93 VAL A CA 1
ATOM 716 C C . VAL A 1 93 ? 6.895 -10.38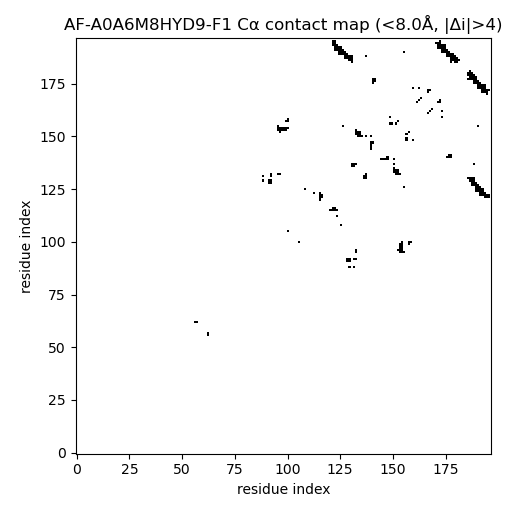3 2.352 1.00 96.38 93 VAL A C 1
ATOM 718 O O . VAL A 1 93 ? 6.202 -10.390 3.361 1.00 96.38 93 VAL A O 1
ATOM 721 N N . LYS A 1 94 ? 8.075 -11.018 2.289 1.00 97.56 94 LYS A N 1
ATOM 722 C CA . LYS A 1 94 ? 8.605 -11.788 3.423 1.00 97.56 94 LYS A CA 1
ATOM 723 C C . LYS A 1 94 ? 8.681 -10.938 4.694 1.00 97.56 94 LYS A C 1
ATOM 725 O O . LYS A 1 94 ? 8.181 -11.356 5.730 1.00 97.56 94 LYS A O 1
ATOM 730 N N . LYS A 1 95 ? 9.253 -9.734 4.600 1.00 96.81 95 LYS A N 1
ATOM 731 C CA . LYS A 1 95 ? 9.364 -8.821 5.742 1.00 96.81 95 LYS A CA 1
ATOM 732 C C . LYS A 1 95 ? 7.991 -8.462 6.321 1.00 96.81 95 LYS A C 1
ATOM 734 O O . LYS A 1 95 ? 7.831 -8.512 7.531 1.00 96.81 95 LYS A O 1
ATOM 739 N N . LEU A 1 96 ? 7.015 -8.127 5.480 1.00 96.62 96 LEU A N 1
ATOM 740 C CA . LEU A 1 96 ? 5.665 -7.733 5.910 1.00 96.62 96 LEU A CA 1
ATOM 741 C C . LEU A 1 96 ? 4.864 -8.895 6.516 1.00 96.62 96 LEU A C 1
ATOM 743 O O . LEU A 1 96 ? 3.976 -8.664 7.327 1.00 96.62 96 LEU A O 1
ATOM 747 N N . LEU A 1 97 ? 5.170 -10.140 6.140 1.00 97.44 97 LEU A N 1
ATOM 748 C CA . LEU A 1 97 ? 4.598 -11.332 6.775 1.00 97.44 97 LEU A CA 1
ATOM 749 C C . LEU A 1 97 ? 5.189 -11.601 8.167 1.00 97.44 97 LEU A C 1
ATOM 751 O O . LEU A 1 97 ? 4.509 -12.181 9.005 1.00 97.44 97 LEU A O 1
ATOM 755 N N . GLU A 1 98 ? 6.445 -11.215 8.393 1.00 95.50 98 GLU A N 1
ATOM 756 C CA . GLU A 1 98 ? 7.166 -11.399 9.663 1.00 95.50 98 GLU A CA 1
ATOM 757 C C . GLU A 1 98 ? 7.021 -10.195 10.612 1.00 95.50 98 GLU A C 1
ATOM 759 O O . GLU A 1 98 ? 7.311 -10.307 11.802 1.00 95.50 98 GLU A O 1
ATOM 764 N N . THR A 1 99 ? 6.608 -9.037 10.092 1.00 92.12 99 THR A N 1
ATOM 765 C CA . THR A 1 99 ? 6.445 -7.796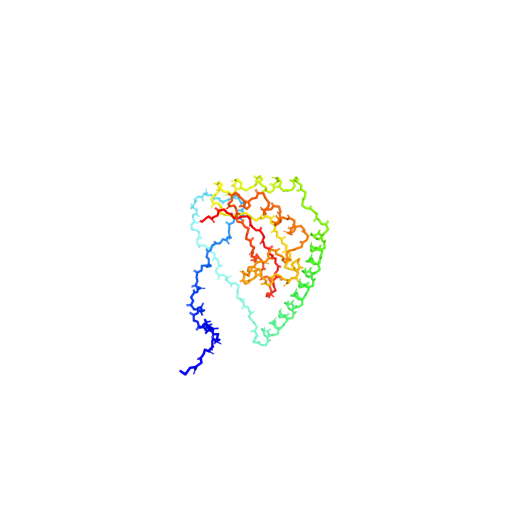 10.859 1.00 92.12 99 THR A CA 1
ATOM 766 C C . THR A 1 99 ? 5.044 -7.730 11.451 1.00 92.12 99 THR A C 1
ATOM 768 O O . THR A 1 99 ? 4.060 -7.944 10.748 1.00 92.12 99 THR A O 1
ATOM 771 N N . HIS A 1 100 ? 4.972 -7.385 12.735 1.00 93.00 100 HIS A N 1
ATOM 772 C CA . HIS A 1 100 ? 3.724 -7.108 13.438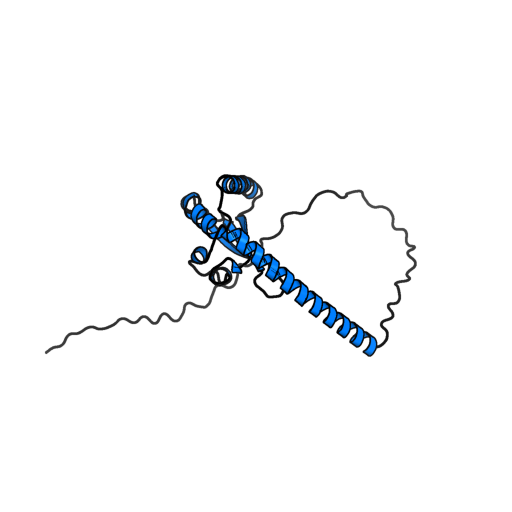 1.00 93.00 100 HIS A CA 1
ATOM 773 C C . HIS A 1 100 ? 3.550 -5.603 13.643 1.00 93.00 100 HIS A C 1
ATOM 775 O O . HIS A 1 100 ? 4.523 -4.881 13.885 1.00 93.00 100 HIS A O 1
ATOM 781 N N . LEU A 1 101 ? 2.307 -5.135 13.587 1.00 92.19 101 LEU A N 1
ATOM 782 C CA . LEU A 1 101 ? 1.950 -3.737 13.786 1.00 92.19 101 LEU A CA 1
ATOM 783 C C . LEU A 1 101 ? 2.087 -3.356 15.267 1.00 92.19 101 LEU A C 1
ATOM 785 O O . LEU A 1 101 ? 1.174 -3.549 16.076 1.00 92.19 101 LEU A O 1
ATOM 789 N N . ALA A 1 102 ? 3.239 -2.786 15.617 1.00 91.56 102 ALA A N 1
ATOM 790 C CA . ALA A 1 102 ? 3.510 -2.265 16.952 1.00 91.56 102 ALA A CA 1
ATOM 791 C C . ALA A 1 102 ? 2.599 -1.073 17.304 1.00 91.56 102 ALA A C 1
ATOM 793 O O . ALA A 1 102 ? 2.132 -0.338 16.430 1.00 91.56 102 ALA A O 1
ATOM 794 N N . ASN A 1 103 ? 2.364 -0.855 18.602 1.00 92.62 103 ASN A N 1
ATOM 795 C CA . ASN A 1 103 ? 1.552 0.273 19.068 1.00 92.62 103 ASN A CA 1
ATOM 796 C C . ASN A 1 103 ? 2.209 1.611 18.746 1.00 92.62 103 ASN A C 1
ATOM 798 O O . ASN A 1 103 ? 1.530 2.520 18.289 1.00 92.62 103 ASN A O 1
ATOM 802 N N . GLU A 1 104 ? 3.524 1.687 18.898 1.00 93.12 104 GLU A N 1
ATOM 803 C CA . GLU A 1 104 ? 4.316 2.879 18.628 1.00 93.12 104 GLU A CA 1
ATOM 804 C C . GLU A 1 104 ? 4.200 3.294 17.155 1.00 93.12 104 GLU A C 1
ATOM 806 O O . GLU A 1 104 ? 3.979 4.463 16.862 1.00 93.12 104 GLU A O 1
ATOM 811 N N . MET A 1 105 ? 4.261 2.322 16.236 1.00 91.38 105 MET A N 1
ATOM 812 C CA . MET A 1 105 ? 4.077 2.555 14.799 1.00 91.38 105 MET A CA 1
ATOM 813 C C . MET A 1 105 ? 2.661 3.048 14.485 1.00 91.38 105 MET A C 1
ATOM 815 O O . MET A 1 105 ? 2.467 3.953 13.678 1.00 91.38 105 MET A O 1
ATOM 819 N N . TRP A 1 106 ? 1.649 2.462 15.126 1.00 94.75 106 TRP A N 1
ATOM 820 C CA . TRP A 1 106 ? 0.271 2.914 14.958 1.00 94.75 106 TRP A CA 1
ATOM 821 C C . TRP A 1 106 ? 0.067 4.346 15.454 1.00 94.75 106 TRP A C 1
ATOM 823 O O . TRP A 1 106 ? -0.564 5.148 14.768 1.00 94.75 106 TRP A O 1
ATOM 833 N N . ASP A 1 107 ? 0.601 4.673 16.628 1.00 94.75 107 ASP A N 1
ATOM 834 C CA . ASP A 1 107 ? 0.481 6.005 17.214 1.00 94.75 107 ASP A CA 1
ATOM 835 C C . ASP A 1 107 ? 1.214 7.048 16.355 1.00 94.75 107 ASP A C 1
ATOM 837 O O . ASP A 1 107 ? 0.681 8.136 16.118 1.00 94.75 107 ASP A O 1
ATOM 841 N N . GLU A 1 108 ? 2.379 6.692 15.802 1.00 94.62 108 GLU A N 1
ATOM 842 C CA . GLU A 1 108 ? 3.098 7.503 14.815 1.00 94.62 108 GLU A CA 1
ATOM 843 C C . GLU A 1 108 ? 2.237 7.763 13.569 1.00 94.62 108 GLU A C 1
ATOM 845 O O . GLU A 1 108 ? 2.031 8.924 13.206 1.00 94.62 108 GLU A O 1
ATOM 850 N N . LEU A 1 109 ? 1.643 6.726 12.965 1.00 94.19 109 LEU A N 1
ATOM 851 C CA . LEU A 1 109 ? 0.735 6.880 11.820 1.00 94.19 109 LEU A CA 1
ATOM 852 C C . LEU A 1 109 ? -0.438 7.817 12.143 1.00 94.19 109 LEU A C 1
ATOM 854 O O . LEU A 1 109 ? -0.746 8.718 11.362 1.00 94.19 109 LEU A O 1
ATOM 858 N N . MET A 1 110 ? -1.078 7.640 13.302 1.00 95.62 110 MET A N 1
ATOM 859 C CA . MET A 1 110 ? -2.213 8.470 13.715 1.00 95.62 110 MET A CA 1
ATOM 860 C C . MET A 1 110 ? -1.812 9.928 13.962 1.00 95.62 110 MET A C 1
ATOM 862 O O . MET A 1 110 ? -2.600 10.829 13.668 1.00 95.62 110 MET A O 1
ATOM 866 N N . SER A 1 111 ? -0.582 10.181 14.422 1.00 96.38 111 SER A N 1
ATOM 867 C CA . SER A 1 111 ? -0.066 11.541 14.626 1.00 96.38 111 SER A CA 1
ATOM 868 C C . SER A 1 111 ? 0.000 12.364 13.331 1.00 96.38 111 SER A C 1
ATOM 870 O O . SER A 1 111 ? -0.061 13.593 13.376 1.00 96.38 111 SER A O 1
ATOM 872 N N . HIS A 1 112 ? 0.053 11.703 12.169 1.00 95.94 112 HIS A N 1
ATOM 873 C CA . HIS A 1 112 ? 0.089 12.350 10.857 1.00 95.94 112 HIS A CA 1
ATOM 874 C C . HIS A 1 112 ? -1.291 12.578 10.224 1.00 95.94 112 HIS A C 1
ATOM 876 O O . HIS A 1 112 ? -1.404 13.402 9.311 1.00 95.94 112 HIS A O 1
ATOM 882 N N . VAL A 1 113 ? -2.341 11.913 10.717 1.00 95.38 113 VAL A N 1
ATOM 883 C CA . VAL A 1 113 ? -3.697 12.003 10.148 1.00 95.38 113 VAL A CA 1
ATOM 884 C C . VAL A 1 113 ? -4.286 13.401 10.330 1.00 95.38 113 VAL A C 1
ATOM 886 O O . VAL A 1 113 ? -4.772 13.991 9.367 1.00 95.38 113 VAL A O 1
ATOM 889 N N . GLN A 1 114 ? -4.206 13.970 11.536 1.00 93.69 114 GLN A N 1
ATOM 890 C CA . GLN A 1 114 ? -4.734 15.314 11.792 1.00 93.69 114 GLN A CA 1
ATOM 891 C C . GLN A 1 114 ? -4.012 16.392 10.959 1.00 93.69 114 GLN A C 1
ATOM 893 O O . GLN A 1 114 ? -4.701 17.136 10.260 1.00 93.69 114 GLN A O 1
ATOM 898 N N . PRO A 1 115 ? -2.663 16.452 10.927 1.00 97.25 115 PRO A N 1
ATOM 899 C CA . PRO A 1 115 ? -1.957 17.368 10.035 1.00 97.25 115 PRO A CA 1
ATOM 900 C C . PRO A 1 115 ? -2.319 17.202 8.554 1.00 97.25 115 PRO A C 1
ATOM 902 O O . PRO A 1 115 ? -2.256 18.172 7.805 1.00 97.25 115 PRO A O 1
ATOM 905 N N . ALA A 1 116 ? -2.664 15.992 8.097 1.00 95.50 116 ALA A N 1
ATOM 906 C CA . ALA A 1 116 ? -3.139 15.779 6.730 1.00 95.50 116 ALA A CA 1
ATOM 907 C C . ALA A 1 116 ? -4.512 16.417 6.497 1.00 95.50 116 ALA A C 1
ATOM 909 O O . ALA A 1 116 ? -4.680 17.200 5.561 1.00 95.50 116 ALA A O 1
ATOM 910 N N . ALA A 1 117 ? -5.462 16.180 7.400 1.00 94.81 117 ALA A N 1
ATOM 911 C CA . ALA A 1 117 ? -6.776 16.811 7.335 1.00 94.81 117 ALA A CA 1
ATOM 912 C C . ALA A 1 117 ? -6.692 18.351 7.389 1.00 94.81 117 ALA A C 1
ATOM 914 O O . ALA A 1 117 ? -7.386 19.032 6.637 1.00 94.81 117 ALA A O 1
ATOM 915 N N . GLU A 1 118 ? -5.795 18.914 8.207 1.00 96.19 118 GLU A N 1
ATOM 916 C CA . GLU A 1 118 ? -5.561 20.366 8.295 1.00 96.19 118 GLU A CA 1
ATOM 917 C C . GLU A 1 118 ? -5.042 20.977 6.983 1.00 96.19 118 GLU A C 1
ATOM 919 O O . GLU A 1 118 ? -5.313 22.143 6.693 1.00 96.19 118 GLU A O 1
ATOM 924 N N . ARG A 1 119 ? -4.343 20.193 6.151 1.00 96.44 119 ARG A N 1
ATOM 925 C CA . ARG A 1 119 ? -3.919 20.607 4.802 1.00 96.44 119 ARG A CA 1
ATOM 926 C C . ARG A 1 119 ? -5.018 20.472 3.745 1.00 96.44 119 ARG A C 1
ATOM 928 O O . ARG A 1 119 ? -4.787 20.834 2.593 1.00 96.44 119 ARG A O 1
ATOM 935 N N . GLY A 1 120 ? -6.197 19.979 4.119 1.00 96.12 120 GLY A N 1
ATOM 936 C CA . GLY A 1 120 ? -7.300 19.712 3.200 1.00 96.12 120 GLY A CA 1
ATOM 937 C C . GLY A 1 120 ? -7.213 18.355 2.502 1.00 96.12 120 GLY A C 1
ATOM 938 O O . GLY A 1 120 ? -7.957 18.129 1.546 1.00 96.12 120 GLY A O 1
ATOM 939 N N . ASP A 1 121 ? -6.336 17.454 2.964 1.00 95.88 121 ASP A N 1
ATOM 940 C CA . ASP A 1 121 ? -6.343 16.070 2.497 1.00 95.88 121 ASP A CA 1
ATOM 941 C C . ASP A 1 121 ? -7.657 15.394 2.942 1.00 95.88 121 ASP A C 1
ATOM 943 O O . ASP A 1 121 ? -8.248 15.737 3.972 1.00 95.88 121 ASP A O 1
ATOM 947 N N . ILE A 1 122 ? -8.133 14.431 2.153 1.00 96.25 122 ILE A N 1
ATOM 948 C CA . ILE A 1 122 ? -9.356 13.654 2.443 1.00 96.25 122 ILE A CA 1
ATOM 949 C C . ILE A 1 122 ? -9.066 12.198 2.833 1.00 96.25 122 ILE A C 1
ATOM 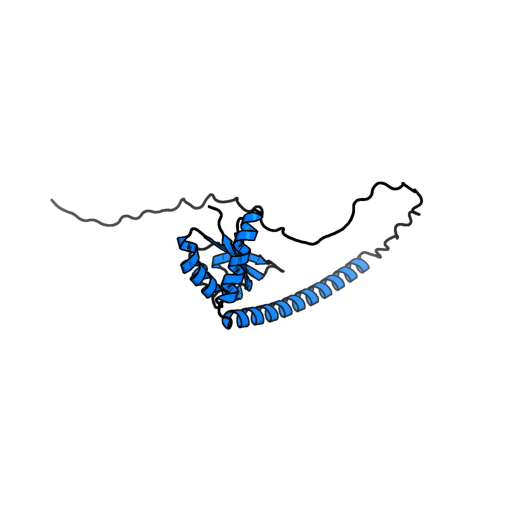951 O O . ILE A 1 122 ? -9.974 11.426 3.160 1.00 96.25 122 ILE A O 1
ATOM 955 N N . GLU A 1 123 ? -7.794 11.830 2.748 1.00 96.31 123 GLU A N 1
ATOM 956 C CA . GLU A 1 123 ? -7.273 10.498 2.984 1.00 96.31 123 GLU A CA 1
ATOM 957 C C . GLU A 1 123 ? -5.789 10.558 3.363 1.00 96.31 123 GLU A C 1
ATOM 959 O O . GLU A 1 123 ? -5.100 11.547 3.101 1.00 96.31 123 GLU A O 1
ATOM 964 N N . PHE A 1 124 ? -5.290 9.483 3.969 1.00 97.00 124 PHE A N 1
ATOM 965 C CA . PHE A 1 124 ? -3.893 9.328 4.360 1.00 97.00 124 PHE A CA 1
ATOM 966 C C . PHE A 1 124 ? -3.405 7.908 4.061 1.00 97.00 124 PHE A C 1
ATOM 968 O O . PHE A 1 124 ? -4.053 6.936 4.452 1.00 97.00 124 PHE A O 1
ATOM 975 N N . GLN A 1 125 ? -2.257 7.775 3.389 1.00 96.44 125 GLN A N 1
ATOM 976 C CA . GLN A 1 125 ? -1.671 6.468 3.081 1.00 96.44 125 GLN A CA 1
ATOM 977 C C . GLN A 1 125 ? -1.045 5.856 4.338 1.00 96.44 125 GLN A C 1
ATOM 979 O O . GLN A 1 125 ? -0.043 6.352 4.845 1.00 96.44 125 GLN A O 1
ATOM 984 N N . LEU A 1 126 ? -1.617 4.751 4.808 1.00 96.62 126 LEU A N 1
ATOM 985 C CA . LEU A 1 126 ? -1.163 4.026 5.992 1.00 96.62 126 LEU A CA 1
ATOM 986 C C . LEU A 1 126 ? -0.023 3.053 5.675 1.00 96.62 126 LEU A C 1
ATOM 988 O O . LEU A 1 126 ? 0.922 2.931 6.446 1.00 96.62 126 LEU A O 1
ATOM 992 N N . LEU A 1 127 ? -0.115 2.344 4.547 1.00 96.00 127 LEU A N 1
ATOM 993 C CA . LEU A 1 127 ? 0.861 1.326 4.157 1.00 96.00 127 LEU A CA 1
ATOM 994 C C . LEU A 1 127 ? 0.928 1.200 2.635 1.00 96.00 127 LEU A C 1
ATOM 996 O O . LEU A 1 127 ? -0.082 1.342 1.951 1.00 96.00 127 LEU A O 1
ATOM 1000 N N . GLN A 1 128 ? 2.111 0.880 2.111 1.00 95.44 128 GLN A N 1
ATOM 1001 C CA . GLN A 1 128 ? 2.302 0.504 0.712 1.00 95.44 128 GLN A CA 1
ATOM 1002 C C . GLN A 1 128 ? 3.051 -0.824 0.613 1.00 95.44 128 GLN A C 1
ATOM 1004 O O . GLN A 1 128 ? 4.158 -0.971 1.142 1.00 95.44 128 GLN A O 1
ATOM 1009 N N . PHE A 1 129 ? 2.475 -1.785 -0.103 1.00 95.50 129 PHE A N 1
ATOM 1010 C CA . PHE A 1 129 ? 2.993 -3.149 -0.167 1.00 95.50 129 PHE A CA 1
ATOM 1011 C C . PHE A 1 129 ? 2.847 -3.777 -1.564 1.00 95.50 129 PHE A C 1
ATOM 1013 O O . PHE A 1 129 ? 1.978 -3.359 -2.328 1.00 95.50 129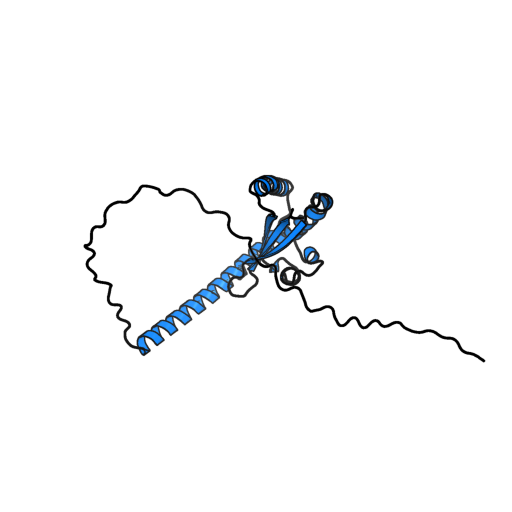 PHE A O 1
ATOM 1020 N N . PRO A 1 130 ? 3.676 -4.779 -1.923 1.00 95.19 130 PRO A N 1
ATOM 1021 C CA . PRO A 1 130 ? 3.532 -5.495 -3.192 1.00 95.19 130 PRO A CA 1
ATOM 1022 C C . PRO A 1 130 ? 2.214 -6.269 -3.250 1.00 95.19 130 PRO A C 1
ATOM 1024 O O . PRO A 1 130 ? 1.854 -6.922 -2.272 1.00 95.19 130 PRO A O 1
ATOM 1027 N N . SER A 1 131 ? 1.535 -6.268 -4.397 1.00 94.00 131 SER A N 1
ATOM 1028 C CA . SER A 1 131 ? 0.243 -6.962 -4.569 1.00 94.00 131 SER A CA 1
ATOM 1029 C C . SER A 1 131 ? 0.265 -8.452 -4.179 1.00 94.00 131 SER A C 1
ATOM 1031 O O . SER A 1 131 ? -0.717 -8.962 -3.640 1.00 94.00 131 SER A O 1
ATOM 1033 N N . ASP A 1 132 ? 1.414 -9.118 -4.329 1.00 93.62 132 ASP A N 1
ATOM 1034 C CA . ASP A 1 132 ? 1.674 -10.499 -3.893 1.00 93.62 132 ASP A CA 1
ATOM 1035 C C . ASP A 1 132 ? 1.519 -10.733 -2.376 1.00 93.62 132 ASP A C 1
ATOM 1037 O O . ASP A 1 132 ? 1.462 -11.881 -1.922 1.00 93.62 132 ASP A O 1
ATOM 1041 N N . LEU A 1 133 ? 1.448 -9.677 -1.557 1.00 96.56 133 LEU A N 1
ATOM 1042 C CA . LEU A 1 133 ? 1.101 -9.818 -0.142 1.00 96.56 133 LEU A CA 1
ATOM 1043 C C . LEU A 1 133 ? -0.343 -10.309 0.027 1.00 96.56 133 LEU A C 1
ATOM 1045 O O . LEU A 1 133 ? -0.607 -11.066 0.958 1.00 96.56 133 LEU A O 1
ATOM 1049 N N . CYS A 1 134 ? -1.257 -9.959 -0.878 1.00 96.88 134 CYS A N 1
ATOM 1050 C CA . CYS A 1 134 ? -2.622 -10.479 -0.873 1.00 96.88 134 CYS A CA 1
ATOM 1051 C C . CYS A 1 134 ? -2.653 -11.962 -1.279 1.00 96.88 134 CYS A C 1
ATOM 1053 O O . CYS A 1 134 ? -1.869 -12.409 -2.117 1.00 96.88 134 CYS A O 1
ATOM 1055 N N . THR A 1 135 ? -3.581 -12.743 -0.723 1.00 97.75 135 THR A N 1
ATOM 1056 C CA . THR A 1 135 ? -3.769 -14.163 -1.090 1.00 97.75 135 THR A CA 1
ATOM 1057 C C . THR A 1 135 ? -4.192 -14.364 -2.545 1.00 97.75 135 THR A C 1
ATOM 1059 O O . THR A 1 135 ? -3.954 -15.428 -3.109 1.00 97.75 135 THR A O 1
ATOM 1062 N N . ASP A 1 136 ? -4.796 -13.348 -3.157 1.00 96.06 136 ASP A N 1
ATOM 1063 C CA . ASP A 1 136 ? -5.305 -13.354 -4.526 1.00 96.06 136 ASP A CA 1
ATOM 1064 C C . ASP A 1 136 ? -4.488 -12.466 -5.484 1.00 96.06 136 ASP A C 1
ATOM 1066 O O . ASP A 1 136 ? -4.963 -12.141 -6.575 1.00 96.06 136 ASP A O 1
ATOM 1070 N N . GLY A 1 137 ? -3.297 -12.022 -5.062 1.00 93.25 137 GLY A N 1
ATOM 1071 C CA . GLY A 1 137 ? -2.450 -11.111 -5.838 1.00 93.25 137 GLY A CA 1
ATOM 1072 C C . GLY A 1 137 ? -3.077 -9.731 -6.081 1.00 93.25 137 GLY A C 1
ATOM 1073 O O . GLY A 1 137 ? -2.771 -9.080 -7.079 1.00 93.25 137 GLY A O 1
ATOM 1074 N N . GLY A 1 138 ? -4.012 -9.296 -5.229 1.00 93.50 138 GLY A N 1
ATOM 1075 C CA . GLY A 1 138 ? -4.658 -7.987 -5.331 1.00 93.50 138 GLY A CA 1
ATOM 1076 C C . GLY A 1 138 ? -5.786 -7.927 -6.363 1.00 93.50 138 GLY A C 1
ATOM 1077 O O . GLY A 1 138 ? -6.216 -6.832 -6.738 1.00 93.50 138 GLY A O 1
ATOM 1078 N N . ARG A 1 139 ? -6.284 -9.078 -6.838 1.00 94.56 139 ARG A N 1
ATOM 1079 C CA . ARG A 1 139 ? -7.387 -9.153 -7.809 1.00 94.56 139 ARG A CA 1
ATOM 1080 C C . ARG A 1 139 ? -8.628 -8.422 -7.300 1.00 94.56 139 ARG A C 1
ATOM 1082 O O . ARG A 1 139 ? -9.168 -7.593 -8.028 1.00 94.56 139 ARG A O 1
ATOM 1089 N N . LYS A 1 140 ? -9.056 -8.709 -6.067 1.00 96.69 140 LYS A N 1
ATOM 1090 C CA . LYS A 1 140 ? -10.232 -8.085 -5.453 1.00 96.69 140 LYS A CA 1
ATOM 1091 C C . LYS A 1 140 ? -10.087 -6.568 -5.366 1.00 96.69 140 LYS A C 1
ATOM 1093 O O . LYS A 1 140 ? -10.995 -5.849 -5.760 1.00 96.69 140 LYS A O 1
ATOM 1098 N N . ILE A 1 141 ? -8.918 -6.084 -4.944 1.00 95.75 141 ILE A N 1
ATOM 1099 C CA . ILE A 1 141 ? -8.624 -4.645 -4.845 1.00 95.75 141 ILE A CA 1
ATOM 1100 C C . ILE A 1 141 ? -8.708 -3.972 -6.220 1.00 95.75 141 ILE A C 1
ATOM 1102 O O . ILE A 1 141 ? -9.319 -2.914 -6.351 1.00 95.75 141 ILE A O 1
ATOM 1106 N N . ARG A 1 142 ? -8.160 -4.600 -7.270 1.00 91.81 142 ARG A N 1
ATOM 1107 C CA . ARG A 1 142 ? -8.174 -4.050 -8.637 1.00 91.81 142 ARG A CA 1
ATOM 1108 C C . ARG A 1 142 ? -9.580 -3.766 -9.164 1.00 91.81 142 ARG A C 1
ATOM 1110 O O . ARG A 1 142 ? -9.756 -2.794 -9.891 1.00 91.81 142 ARG A O 1
ATOM 1117 N N . ILE A 1 143 ? -10.541 -4.633 -8.861 1.00 94.12 143 ILE A N 1
ATOM 1118 C CA . ILE A 1 143 ? -11.927 -4.499 -9.333 1.00 94.12 143 ILE A CA 1
ATOM 1119 C C . ILE A 1 143 ? -12.861 -3.935 -8.257 1.00 94.12 143 ILE A C 1
ATOM 1121 O O . ILE A 1 143 ? -14.074 -3.967 -8.442 1.00 94.12 143 ILE A O 1
ATOM 1125 N N . SER A 1 144 ? -12.304 -3.452 -7.141 1.00 93.44 144 SER A N 1
ATOM 1126 C CA . SER A 1 144 ? -13.060 -2.959 -5.985 1.00 93.44 144 SER A CA 1
ATOM 1127 C C . SER A 1 144 ? -14.112 -3.963 -5.482 1.00 93.44 144 SER A C 1
ATOM 1129 O O . SER A 1 144 ? -15.222 -3.584 -5.123 1.00 93.44 144 SER A O 1
ATOM 1131 N N . GLU A 1 145 ? -13.766 -5.255 -5.474 1.00 96.00 145 GLU A N 1
ATOM 1132 C CA . GLU A 1 145 ? -14.637 -6.335 -4.996 1.00 96.00 145 GLU A CA 1
ATOM 1133 C C . GLU A 1 145 ? -14.855 -6.214 -3.482 1.00 96.00 145 GLU A C 1
ATOM 1135 O O . GLU A 1 145 ? -13.900 -6.022 -2.726 1.00 96.00 145 GLU A O 1
ATOM 1140 N N . GLU A 1 146 ? -16.094 -6.385 -3.021 1.00 95.12 146 GLU A N 1
ATOM 1141 C CA . GLU A 1 146 ? -16.387 -6.462 -1.589 1.00 95.12 146 GLU A CA 1
ATOM 1142 C C . GLU A 1 146 ? -15.615 -7.610 -0.907 1.00 95.12 146 GLU A C 1
ATOM 1144 O O . GLU A 1 146 ? -15.320 -8.661 -1.493 1.00 95.12 146 GLU A O 1
ATOM 1149 N N . GLY A 1 147 ? -15.249 -7.400 0.360 1.00 95.69 147 GLY A N 1
ATOM 1150 C CA . GLY A 1 147 ? -14.444 -8.361 1.119 1.00 95.69 147 GLY A CA 1
ATOM 1151 C C . GLY A 1 147 ? -13.013 -8.505 0.592 1.00 95.69 147 GLY A C 1
ATOM 1152 O O . GLY A 1 147 ? -12.399 -9.565 0.729 1.00 95.69 147 GLY A O 1
ATOM 1153 N N . TRP A 1 148 ? -12.462 -7.474 -0.056 1.00 97.50 148 TRP A N 1
ATOM 1154 C CA . TRP A 1 148 ? -11.044 -7.440 -0.427 1.00 97.50 148 TRP A CA 1
ATOM 1155 C C . TRP A 1 148 ? -10.127 -7.447 0.802 1.00 97.50 148 TRP A C 1
ATOM 1157 O O . TRP A 1 148 ? -9.010 -7.960 0.727 1.00 97.50 148 TRP A O 1
ATOM 1167 N N . GLN A 1 149 ? -10.603 -6.944 1.943 1.00 97.44 149 GLN A N 1
ATOM 1168 C CA . GLN A 1 149 ? -9.871 -6.918 3.209 1.00 97.44 149 GLN A CA 1
ATOM 1169 C C . GLN A 1 149 ? -9.483 -8.330 3.674 1.00 97.44 149 GLN A C 1
ATOM 1171 O O . GLN A 1 149 ? -8.405 -8.511 4.236 1.00 97.44 149 GLN A O 1
ATOM 1176 N N . ASP A 1 150 ? -10.299 -9.340 3.356 1.00 97.81 150 ASP A N 1
ATOM 1177 C CA . ASP A 1 150 ? -10.057 -10.745 3.716 1.00 97.81 150 ASP A CA 1
ATOM 1178 C C . ASP A 1 150 ? -8.877 -11.369 2.949 1.00 97.81 150 ASP A C 1
ATOM 1180 O O . ASP A 1 150 ? -8.420 -12.467 3.270 1.00 97.81 150 ASP A O 1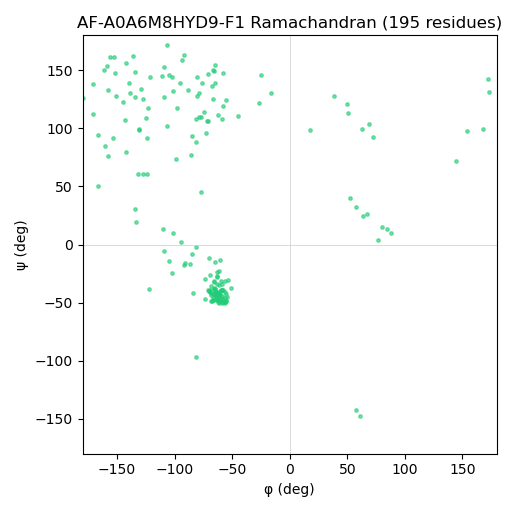
ATOM 1184 N N . THR A 1 151 ? -8.371 -10.688 1.915 1.00 98.12 151 THR A N 1
ATOM 1185 C CA . THR A 1 151 ? -7.207 -11.145 1.139 1.00 98.12 151 THR A CA 1
ATOM 1186 C C . THR A 1 151 ? -5.879 -10.705 1.747 1.00 98.12 151 THR A C 1
ATOM 1188 O O . THR A 1 151 ? -4.835 -11.254 1.386 1.00 98.12 151 THR A O 1
ATOM 1191 N N . LEU A 1 152 ? -5.897 -9.715 2.644 1.00 98.25 152 LEU A N 1
ATOM 1192 C CA . LEU A 1 152 ? -4.693 -9.143 3.236 1.00 98.25 152 LEU A CA 1
ATOM 1193 C C . LEU A 1 152 ? -3.978 -10.172 4.121 1.00 98.25 152 LEU A C 1
ATOM 1195 O O . LEU A 1 152 ? -4.598 -11.036 4.740 1.00 98.25 152 LEU A O 1
ATOM 1199 N N . ARG A 1 153 ? -2.650 -10.057 4.210 1.00 98.12 153 ARG A N 1
ATOM 1200 C CA . ARG A 1 153 ? -1.806 -10.886 5.084 1.00 98.12 153 ARG A CA 1
ATOM 1201 C C . ARG A 1 153 ? -0.762 -10.043 5.806 1.00 98.12 153 ARG A C 1
ATOM 1203 O O . ARG A 1 153 ? -0.444 -8.940 5.361 1.00 98.12 153 ARG A O 1
ATOM 1210 N N . GLY A 1 154 ? -0.205 -10.601 6.881 1.00 97.19 154 GLY A N 1
ATOM 1211 C CA . GLY A 1 154 ? 0.849 -9.964 7.671 1.00 97.19 154 GLY A CA 1
ATOM 1212 C C . GLY A 1 154 ? 0.419 -8.604 8.214 1.00 97.19 154 GLY A C 1
ATOM 1213 O O . GLY A 1 154 ? -0.754 -8.396 8.528 1.00 97.19 154 GLY A O 1
ATOM 1214 N N . GLU A 1 155 ? 1.357 -7.663 8.238 1.00 97.19 155 GLU A N 1
ATOM 1215 C CA . GLU A 1 155 ? 1.158 -6.298 8.733 1.00 97.19 155 GLU A CA 1
ATOM 1216 C C . GLU A 1 155 ? -0.068 -5.592 8.119 1.00 97.19 155 GLU A C 1
ATOM 1218 O O . GLU A 1 155 ? -0.806 -4.905 8.823 1.00 97.19 155 GLU A O 1
ATOM 1223 N N . ALA A 1 156 ? -0.360 -5.811 6.829 1.00 97.75 156 ALA A N 1
ATOM 1224 C CA . ALA A 1 156 ? -1.524 -5.205 6.175 1.00 97.75 156 ALA A CA 1
ATOM 1225 C C . ALA A 1 156 ? -2.861 -5.716 6.748 1.00 97.75 156 ALA A C 1
ATOM 1227 O O . ALA A 1 156 ? -3.806 -4.940 6.900 1.00 97.75 156 ALA A O 1
ATOM 1228 N N . ALA A 1 157 ? -2.942 -7.007 7.090 1.00 98.19 157 ALA A N 1
ATOM 1229 C CA . ALA A 1 157 ? -4.131 -7.589 7.714 1.00 98.19 157 ALA A CA 1
ATOM 1230 C C . ALA A 1 157 ? -4.312 -7.090 9.153 1.00 98.19 157 ALA A C 1
ATOM 1232 O O . ALA A 1 157 ? -5.429 -6.781 9.565 1.00 98.19 157 ALA A O 1
ATOM 1233 N N . GLU A 1 158 ? -3.216 -6.968 9.904 1.00 98.06 158 GLU A N 1
ATOM 1234 C CA . GLU A 1 158 ? -3.236 -6.427 11.267 1.00 98.06 158 GLU A CA 1
ATOM 1235 C C . GLU A 1 158 ? -3.689 -4.969 11.290 1.00 98.06 158 GLU A C 1
ATOM 1237 O O . GLU A 1 158 ? -4.507 -4.580 12.126 1.00 98.06 158 GLU A O 1
ATOM 1242 N N . LEU A 1 159 ? -3.221 -4.178 10.326 1.00 97.94 159 LEU A N 1
ATOM 1243 C CA . LEU A 1 159 ? -3.627 -2.792 10.148 1.00 97.94 159 LEU A CA 1
ATOM 1244 C C . LEU A 1 159 ? -5.117 -2.677 9.819 1.00 97.94 159 LEU A C 1
ATOM 1246 O O . LEU A 1 159 ? -5.818 -1.888 10.453 1.00 97.94 159 LEU A O 1
ATOM 1250 N N . ALA A 1 160 ? -5.624 -3.500 8.896 1.00 98.06 160 ALA A N 1
ATOM 1251 C CA . ALA A 1 160 ? -7.050 -3.539 8.582 1.00 98.06 160 ALA A CA 1
ATOM 1252 C C . ALA A 1 160 ? -7.895 -3.958 9.798 1.00 98.06 160 ALA A C 1
ATOM 1254 O O . ALA A 1 160 ? -8.921 -3.340 10.080 1.00 98.06 160 ALA A O 1
ATOM 1255 N N . ALA A 1 161 ? -7.446 -4.954 10.568 1.00 98.00 161 ALA A N 1
ATOM 1256 C CA . ALA A 1 161 ? -8.126 -5.384 11.788 1.00 98.00 161 ALA A CA 1
ATOM 1257 C C . ALA A 1 161 ? -8.145 -4.282 12.862 1.00 98.00 161 ALA A C 1
ATOM 1259 O O . ALA A 1 161 ? -9.171 -4.059 13.509 1.00 98.00 161 ALA A O 1
ATOM 1260 N N . ARG A 1 162 ? -7.030 -3.562 13.036 1.00 97.75 162 ARG A N 1
ATOM 1261 C CA . ARG A 1 162 ? -6.927 -2.452 13.988 1.00 97.75 162 ARG A CA 1
ATOM 1262 C C . ARG A 1 162 ? -7.778 -1.255 13.572 1.00 97.75 162 ARG A C 1
ATOM 1264 O O . ARG A 1 162 ? -8.497 -0.720 14.411 1.00 97.75 162 ARG A O 1
ATOM 1271 N N . TRP A 1 163 ? -7.772 -0.890 12.289 1.00 97.75 163 TRP A N 1
ATOM 1272 C CA . TRP A 1 163 ? -8.690 0.109 11.737 1.00 97.75 163 TRP A CA 1
ATOM 1273 C C . TRP A 1 163 ? -10.151 -0.266 12.015 1.00 97.75 163 TRP A C 1
ATOM 1275 O O . TRP A 1 163 ? -10.899 0.552 12.552 1.00 97.75 163 TRP A O 1
ATOM 1285 N N . LYS A 1 164 ? -10.534 -1.516 11.727 1.00 97.75 164 LYS A N 1
ATOM 1286 C CA . LYS A 1 164 ? -11.903 -2.009 11.924 1.00 97.75 164 LYS A CA 1
ATOM 1287 C C . LYS A 1 164 ? -12.352 -1.882 13.381 1.00 97.75 164 LYS A C 1
ATOM 1289 O O . LYS A 1 164 ? -13.486 -1.528 13.673 1.00 97.75 164 LYS A O 1
ATOM 1294 N N . ARG A 1 165 ? -11.444 -2.146 14.320 1.00 97.81 165 ARG A N 1
ATOM 1295 C CA . ARG A 1 165 ? -11.714 -2.032 15.757 1.00 97.81 165 ARG A CA 1
ATOM 1296 C C . ARG A 1 165 ? -11.799 -0.577 16.232 1.00 97.81 165 ARG A C 1
ATOM 1298 O O . ARG A 1 165 ? -12.706 -0.239 16.986 1.00 97.81 165 ARG A O 1
ATOM 1305 N N . ASP A 1 166 ? -10.843 0.263 15.833 1.00 96.69 166 ASP A N 1
ATOM 1306 C CA . ASP A 1 166 ? -10.587 1.549 16.501 1.00 96.69 166 ASP A CA 1
ATOM 1307 C C . ASP A 1 166 ? -11.139 2.770 15.750 1.00 96.69 166 ASP A C 1
ATOM 1309 O O . ASP A 1 166 ? -11.351 3.826 16.364 1.00 96.69 166 ASP A O 1
ATOM 1313 N N . LEU A 1 167 ? -11.315 2.653 14.431 1.00 96.69 167 LEU A N 1
ATOM 1314 C CA . LEU A 1 167 ? -11.565 3.774 13.522 1.00 96.69 167 LEU A CA 1
ATOM 1315 C C . LEU A 1 167 ? -12.878 3.628 12.743 1.00 96.69 167 LEU A C 1
ATOM 1317 O O . LEU A 1 167 ? -13.589 4.623 12.608 1.00 96.69 167 LEU A O 1
ATOM 1321 N N . GLU A 1 168 ? -13.253 2.422 12.310 1.00 96.69 168 GLU A N 1
ATOM 1322 C CA . GLU A 1 168 ? -14.547 2.182 11.646 1.00 96.69 168 GLU A CA 1
ATOM 1323 C C . GLU A 1 168 ? -15.743 2.674 12.496 1.00 96.69 168 GLU A C 1
ATOM 1325 O O . GLU A 1 168 ? -16.562 3.432 11.971 1.00 96.69 168 GLU A O 1
ATOM 1330 N N . PRO A 1 169 ? -15.823 2.417 13.825 1.00 97.44 169 PRO A N 1
ATOM 1331 C CA . PRO A 1 169 ? -16.926 2.926 14.653 1.00 97.44 169 PRO A CA 1
ATOM 1332 C C . PRO A 1 169 ? -16.978 4.455 14.772 1.00 97.44 169 PRO A C 1
ATOM 1334 O O . PRO A 1 169 ? -17.980 5.008 15.220 1.00 97.44 169 PRO A O 1
ATOM 1337 N N . LYS A 1 170 ? -15.892 5.146 14.406 1.00 96.06 170 LYS A N 1
ATOM 1338 C CA . LYS A 1 170 ? -15.790 6.612 14.410 1.00 96.06 170 LYS A CA 1
ATOM 1339 C C . LYS A 1 170 ? -16.107 7.225 13.041 1.00 96.06 170 LYS A C 1
ATOM 1341 O O . LYS A 1 170 ? -16.021 8.440 12.903 1.00 96.06 170 LYS A O 1
ATOM 1346 N N . GLY A 1 171 ? -16.465 6.409 12.047 1.00 96.00 171 GLY A N 1
ATOM 1347 C CA . GLY A 1 171 ? -16.826 6.860 10.703 1.00 96.00 171 GLY A CA 1
ATOM 1348 C C . GLY A 1 171 ? -15.651 7.009 9.734 1.00 96.00 171 GLY A C 1
ATOM 1349 O O . GLY A 1 171 ? -15.843 7.544 8.646 1.00 96.00 171 GLY A O 1
ATOM 1350 N N . PHE A 1 172 ? -14.448 6.544 10.087 1.00 97.50 172 PHE A N 1
ATOM 1351 C CA . PHE A 1 172 ? -13.349 6.479 9.121 1.00 97.50 172 PHE A CA 1
ATOM 1352 C C . PHE A 1 172 ? -13.540 5.297 8.171 1.00 97.50 172 PHE A C 1
ATOM 1354 O O . PHE A 1 172 ? -13.871 4.199 8.613 1.00 97.50 172 PHE A O 1
ATOM 1361 N N . GLY A 1 173 ? -13.251 5.498 6.888 1.00 97.06 173 GLY A N 1
ATOM 1362 C CA . GLY A 1 173 ? -13.189 4.435 5.886 1.00 97.06 173 GLY A CA 1
ATOM 1363 C C . GLY A 1 173 ? -11.780 3.854 5.730 1.00 97.06 173 GLY A C 1
ATOM 1364 O O . GLY A 1 173 ? -10.791 4.460 6.153 1.00 97.06 173 GLY A O 1
ATOM 1365 N N . LEU A 1 174 ? -11.701 2.674 5.111 1.00 97.81 174 LEU A N 1
ATOM 1366 C CA . LEU A 1 174 ? -10.457 2.045 4.668 1.00 97.81 174 LEU A CA 1
ATOM 1367 C C . LEU A 1 174 ? -10.551 1.778 3.170 1.00 97.81 174 LEU A C 1
ATOM 1369 O O . LEU A 1 174 ? -11.405 1.011 2.722 1.00 97.81 174 LEU A O 1
ATOM 1373 N N . GLY A 1 175 ? -9.667 2.412 2.409 1.00 96.94 175 GLY A N 1
ATOM 1374 C CA . GLY A 1 175 ? -9.543 2.233 0.969 1.00 96.94 175 GLY A CA 1
ATOM 1375 C C . GLY A 1 175 ? -8.270 1.481 0.602 1.00 96.94 175 GLY A C 1
ATOM 1376 O O . GLY A 1 175 ? -7.267 1.550 1.312 1.00 96.94 175 GLY A O 1
ATOM 1377 N N . ALA A 1 176 ? -8.299 0.783 -0.530 1.00 96.69 176 ALA A N 1
ATOM 1378 C CA . ALA A 1 176 ? -7.102 0.243 -1.155 1.00 96.69 176 ALA A CA 1
ATOM 1379 C C . ALA A 1 176 ? -7.175 0.403 -2.672 1.00 96.69 176 ALA A C 1
ATOM 1381 O O . ALA A 1 176 ? -8.219 0.169 -3.281 1.00 96.69 176 ALA A O 1
ATOM 1382 N N . TRP A 1 177 ? -6.057 0.778 -3.284 1.00 93.69 177 TRP A N 1
ATOM 1383 C CA . TRP A 1 177 ? -5.913 0.831 -4.736 1.00 93.69 177 TRP A CA 1
ATOM 1384 C C . TRP A 1 177 ? -4.460 0.638 -5.142 1.00 93.69 177 TRP A C 1
ATOM 1386 O O . TRP A 1 177 ? -3.527 0.797 -4.356 1.00 93.69 177 TRP A O 1
ATOM 1396 N N . MET A 1 178 ? -4.268 0.280 -6.405 1.00 91.12 178 MET A N 1
ATOM 1397 C CA . MET A 1 178 ? -2.941 0.200 -6.998 1.00 91.12 178 MET A CA 1
ATOM 1398 C C . MET A 1 178 ? -2.331 1.604 -7.086 1.00 91.12 178 MET A C 1
ATOM 1400 O O . MET A 1 178 ? -2.926 2.502 -7.684 1.00 91.12 178 MET A O 1
ATOM 1404 N N . VAL A 1 179 ? -1.138 1.777 -6.525 1.00 89.62 179 VAL A N 1
ATOM 1405 C CA . VAL A 1 179 ? -0.376 3.039 -6.560 1.00 89.62 179 VAL A CA 1
ATOM 1406 C C . VAL A 1 179 ? 0.800 2.988 -7.537 1.00 89.62 179 VAL A C 1
ATOM 1408 O O . VAL A 1 179 ? 1.340 4.028 -7.904 1.00 89.62 179 VAL A O 1
ATOM 1411 N N . ASP A 1 180 ? 1.176 1.792 -8.001 1.00 79.81 180 ASP A N 1
ATOM 1412 C CA . ASP A 1 180 ? 2.212 1.588 -9.016 1.00 79.81 180 ASP A CA 1
ATOM 1413 C C . ASP A 1 180 ? 1.745 0.576 -10.077 1.00 79.81 180 ASP A C 1
ATOM 1415 O O . ASP A 1 180 ? 1.340 -0.548 -9.765 1.00 79.81 180 ASP A O 1
ATOM 1419 N N . TYR A 1 181 ? 1.843 0.995 -11.339 1.00 66.06 181 TYR A N 1
ATOM 1420 C CA . TYR A 1 181 ? 1.614 0.190 -12.539 1.00 66.06 181 TYR A CA 1
ATOM 1421 C C . TYR A 1 181 ? 2.866 0.241 -13.427 1.00 66.06 181 TYR A C 1
ATOM 1423 O O . TYR A 1 181 ? 2.839 0.749 -14.550 1.00 66.06 181 TYR A O 1
ATOM 1431 N N . SER A 1 182 ? 4.005 -0.224 -12.924 1.00 55.44 182 SER A N 1
ATOM 1432 C CA . SER A 1 182 ? 5.240 -0.270 -13.708 1.00 55.44 182 SER A CA 1
ATOM 1433 C C . SER A 1 182 ? 5.259 -1.494 -14.638 1.00 55.44 182 SER A C 1
ATOM 1435 O O . SER A 1 182 ? 5.044 -2.629 -14.223 1.00 55.44 182 SER A O 1
ATOM 1437 N N . ASN A 1 183 ? 5.518 -1.258 -15.932 1.00 51.88 183 ASN A N 1
ATOM 1438 C CA . ASN A 1 183 ? 5.702 -2.284 -16.975 1.00 51.88 183 ASN A CA 1
ATOM 1439 C C . ASN A 1 183 ? 4.531 -3.274 -17.169 1.00 51.88 183 ASN A C 1
ATOM 1441 O O . ASN A 1 183 ? 4.749 -4.425 -17.536 1.00 51.88 183 ASN A O 1
ATOM 1445 N N . GLY A 1 184 ? 3.285 -2.840 -16.950 1.00 55.50 184 GLY A N 1
ATOM 1446 C CA . GLY A 1 184 ? 2.097 -3.671 -17.204 1.00 55.50 184 GLY A CA 1
ATOM 1447 C C . GLY A 1 184 ? 1.825 -4.755 -16.153 1.00 55.50 184 GLY A C 1
ATOM 1448 O O . GLY A 1 184 ? 0.867 -5.511 -16.304 1.00 55.50 184 GLY A O 1
ATOM 1449 N N . MET A 1 185 ? 2.613 -4.805 -15.076 1.00 57.59 185 MET A N 1
ATOM 1450 C CA . MET A 1 185 ? 2.383 -5.678 -13.925 1.00 57.59 185 MET A CA 1
ATOM 1451 C C . MET A 1 185 ? 1.782 -4.870 -12.765 1.00 57.59 185 MET A C 1
ATOM 1453 O O . MET A 1 185 ? 2.135 -3.700 -12.592 1.00 57.59 185 MET A O 1
ATOM 1457 N N . PRO A 1 186 ? 0.872 -5.448 -11.958 1.00 61.00 186 PRO A N 1
ATOM 1458 C CA . PRO A 1 186 ? 0.467 -4.821 -10.707 1.00 6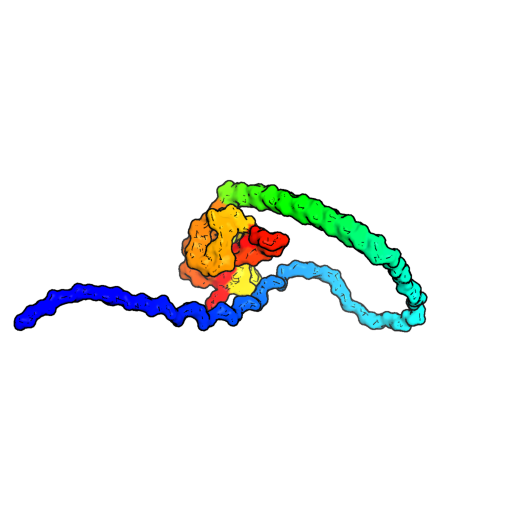1.00 186 PRO A CA 1
ATOM 1459 C C . PRO A 1 186 ? 1.679 -4.704 -9.782 1.00 61.00 186 PRO A C 1
ATOM 1461 O O . PRO A 1 186 ? 2.190 -5.717 -9.313 1.00 61.00 186 PRO A O 1
ATOM 1464 N N . GLY A 1 187 ? 2.143 -3.481 -9.536 1.00 79.12 187 GLY A N 1
ATOM 1465 C CA . GLY A 1 187 ? 3.256 -3.244 -8.628 1.00 79.12 187 GLY A CA 1
ATOM 1466 C C . GLY A 1 187 ? 2.761 -3.250 -7.189 1.00 79.12 187 GLY A C 1
ATOM 1467 O O . GLY A 1 187 ? 2.562 -4.293 -6.562 1.00 79.12 187 GLY A O 1
ATOM 1468 N N . ASP A 1 188 ? 2.519 -2.049 -6.686 1.00 91.00 188 ASP A N 1
ATOM 1469 C CA . ASP A 1 188 ? 2.223 -1.824 -5.284 1.00 91.00 188 ASP A CA 1
ATOM 1470 C C . ASP A 1 188 ? 0.771 -1.401 -5.074 1.00 91.00 188 ASP A C 1
ATOM 1472 O O . ASP A 1 188 ? 0.186 -0.659 -5.868 1.00 91.00 188 ASP A O 1
ATOM 1476 N N . ILE A 1 189 ? 0.225 -1.850 -3.953 1.00 95.19 189 ILE A N 1
ATOM 1477 C CA . ILE A 1 189 ? -1.059 -1.443 -3.404 1.00 95.19 189 ILE A CA 1
ATOM 1478 C C . ILE A 1 189 ? -0.784 -0.447 -2.285 1.00 95.19 189 ILE A C 1
ATOM 1480 O O . ILE A 1 189 ? 0.064 -0.694 -1.426 1.00 95.19 189 ILE A O 1
ATOM 1484 N N . GLY A 1 190 ? -1.504 0.669 -2.300 1.00 96.44 190 GLY A N 1
ATOM 1485 C CA . GLY A 1 190 ? -1.603 1.561 -1.156 1.00 96.44 190 GLY A CA 1
ATOM 1486 C C . GLY A 1 190 ? -2.857 1.236 -0.350 1.00 96.44 190 GLY A C 1
ATOM 1487 O O . GLY A 1 190 ? -3.913 0.959 -0.920 1.00 96.44 190 GLY A O 1
ATOM 1488 N N . LEU A 1 191 ? -2.723 1.266 0.972 1.00 97.62 191 LEU A N 1
ATOM 1489 C CA . LEU A 1 191 ? -3.801 1.148 1.946 1.00 97.62 191 LEU A CA 1
ATOM 1490 C C . LEU A 1 191 ? -4.002 2.513 2.603 1.00 97.62 191 LEU A C 1
ATOM 1492 O O . LEU A 1 191 ? -3.038 3.098 3.100 1.00 97.62 191 LEU A O 1
ATOM 1496 N N . PHE A 1 192 ? -5.230 3.020 2.604 1.00 97.62 192 PHE A N 1
ATOM 1497 C CA . PHE A 1 192 ? -5.530 4.412 2.924 1.00 97.62 192 PHE A CA 1
ATOM 1498 C C . PHE A 1 192 ? -6.622 4.529 3.979 1.00 97.62 192 PHE A C 1
ATOM 1500 O O . PHE A 1 192 ? -7.675 3.902 3.868 1.00 97.62 192 PHE A O 1
ATOM 1507 N N . LEU A 1 193 ? -6.390 5.383 4.972 1.00 98.00 193 LEU A N 1
ATOM 1508 C CA . LEU A 1 193 ? -7.438 5.880 5.853 1.00 98.00 193 LEU A CA 1
ATOM 1509 C C . LEU A 1 193 ? -8.211 6.977 5.123 1.00 98.00 193 LEU A C 1
ATOM 1511 O O . LEU A 1 193 ? -7.580 7.903 4.622 1.00 98.00 193 LEU A O 1
ATOM 1515 N N . THR A 1 194 ? -9.541 6.922 5.101 1.00 97.25 194 THR A N 1
ATOM 1516 C CA . THR A 1 194 ? -10.374 7.936 4.435 1.00 97.25 194 THR A CA 1
ATOM 1517 C C . THR A 1 194 ? -11.341 8.590 5.420 1.00 97.25 194 THR A C 1
ATOM 1519 O O . THR A 1 194 ? -11.874 7.928 6.311 1.00 97.25 194 THR A O 1
ATOM 1522 N N . TRP A 1 195 ? -11.606 9.886 5.254 1.00 95.19 195 TRP A N 1
ATOM 1523 C CA . TRP A 1 195 ? -12.595 10.633 6.057 1.00 95.19 195 TRP A CA 1
ATOM 1524 C C . TRP A 1 195 ? -13.523 11.499 5.201 1.00 95.19 195 TRP A C 1
ATOM 1526 O O . TRP A 1 195 ? -14.177 12.420 5.694 1.00 95.19 195 TRP A O 1
ATOM 1536 N N . ARG A 1 196 ? -13.606 11.194 3.905 1.00 78.50 196 ARG A N 1
ATOM 1537 C CA . ARG A 1 196 ? -14.619 11.761 3.023 1.00 78.50 196 ARG A CA 1
ATOM 1538 C C . ARG A 1 196 ? -15.923 10.983 3.188 1.00 78.50 196 ARG A C 1
ATOM 1540 O O . ARG A 1 196 ? -15.996 9.830 2.772 1.00 78.50 196 ARG A O 1
ATOM 1547 N N . GLY A 1 197 ? -16.901 11.622 3.825 1.00 58.47 197 GLY A N 1
ATOM 1548 C CA . GLY A 1 197 ? -18.314 11.245 3.738 1.00 58.47 197 GLY A CA 1
ATOM 1549 C C . GLY A 1 197 ? -18.920 11.675 2.411 1.00 58.47 197 GLY A C 1
ATOM 1550 O O . GLY A 1 197 ? -18.483 12.725 1.879 1.00 58.47 197 GLY A O 1
#